Protein AF-A0A3A8MTJ1-F1 (afdb_monomer_lite)

Sequence (358 aa):
MVAWATLSPAWGSNVIATWKDAPFTWVCLALLLLLLRAERQRGLRGVDAAWLGVCLTCITLLRHNGPMVSAPLLLLCLWRYRDPRARGTLVCVLVLLTVLVRGPGYAIAGVSPAPAVLKQVLTVHRLGAAAKDPELPPEDARVLSELMPLEQWRSRYNCLSVGPLVFGSPLKRPKLEGRGLELAGMLWRFAKRHPDALLEQQVCVTRYIWSPESELYIGPFNGGGNTVDPNTAGVRPRTWFAPAQPFFEHAVFDSYAKHGLLRTLVWQPAASLYLFVAGLLVVLWRQRSLGPLLVVLSAILNMLSWLALSPNPDLRFLFPTVVMAPLLLAWALAPRLRRGGVSTAPVTPPALREVAWH

Structure (mmCIF, N/CA/C/O backbone):
data_AF-A0A3A8MTJ1-F1
#
_entry.id   AF-A0A3A8MTJ1-F1
#
loop_
_atom_site.group_PDB
_atom_site.id
_atom_site.type_symbol
_atom_site.label_atom_id
_atom_site.label_alt_id
_atom_site.label_comp_id
_atom_site.label_asym_id
_atom_site.label_entity_id
_atom_site.label_seq_id
_atom_site.pdbx_PDB_ins_code
_atom_site.Cartn_x
_atom_site.Cartn_y
_atom_site.Cartn_z
_atom_site.occupancy
_atom_site.B_iso_or_equiv
_atom_site.auth_seq_id
_atom_site.auth_comp_id
_atom_site.auth_asym_id
_atom_site.auth_atom_id
_atom_site.pdbx_PDB_model_num
ATOM 1 N N . MET A 1 1 ? 1.957 9.669 21.525 1.00 72.00 1 MET A N 1
ATOM 2 C CA . MET A 1 1 ? 1.458 9.768 20.134 1.00 72.00 1 MET A CA 1
ATOM 3 C C . MET A 1 1 ? 1.722 11.145 19.546 1.00 72.00 1 MET A C 1
ATOM 5 O O . MET A 1 1 ? 2.448 11.191 18.569 1.00 72.00 1 MET A O 1
ATOM 9 N N . VAL A 1 2 ? 1.205 12.231 20.144 1.00 79.81 2 VAL A N 1
ATOM 10 C CA . VAL A 1 2 ? 1.429 13.610 19.656 1.00 79.81 2 VAL A CA 1
ATOM 11 C C . VAL A 1 2 ? 2.915 13.880 19.430 1.00 79.81 2 VAL A C 1
ATOM 13 O O . VAL A 1 2 ? 3.286 14.165 18.305 1.00 79.81 2 VAL A O 1
ATOM 16 N N . ALA A 1 3 ? 3.762 13.620 20.434 1.00 82.12 3 ALA A N 1
ATOM 17 C CA . ALA A 1 3 ? 5.213 13.784 20.314 1.00 82.12 3 ALA A CA 1
ATOM 18 C C . ALA A 1 3 ? 5.838 13.007 19.137 1.00 82.12 3 ALA A C 1
ATOM 20 O O . ALA A 1 3 ? 6.690 13.537 18.436 1.00 82.12 3 ALA A O 1
ATOM 21 N N . TRP A 1 4 ? 5.402 11.767 18.880 1.00 85.12 4 TRP A N 1
ATOM 22 C CA . TRP A 1 4 ? 5.908 10.992 17.740 1.00 85.12 4 TRP A CA 1
ATOM 23 C C . TRP A 1 4 ? 5.434 11.586 16.410 1.00 85.12 4 TRP A C 1
ATOM 25 O O . TRP A 1 4 ? 6.243 11.767 15.513 1.00 85.12 4 TRP A O 1
ATOM 35 N N . ALA A 1 5 ? 4.153 11.941 16.290 1.00 82.19 5 ALA A N 1
ATOM 36 C CA . ALA A 1 5 ? 3.618 12.535 15.065 1.00 82.19 5 ALA A CA 1
ATOM 37 C C . ALA A 1 5 ? 4.244 13.910 14.768 1.00 82.19 5 ALA A C 1
ATOM 39 O O . ALA A 1 5 ? 4.494 14.231 13.614 1.00 82.19 5 ALA A O 1
ATOM 40 N N . THR A 1 6 ? 4.540 14.710 15.796 1.00 81.19 6 THR A N 1
ATOM 41 C CA . THR A 1 6 ? 5.167 16.029 15.629 1.00 81.19 6 THR A CA 1
ATOM 42 C C . THR A 1 6 ? 6.657 15.949 15.315 1.00 81.19 6 THR A C 1
ATOM 44 O O . THR A 1 6 ? 7.167 16.824 14.626 1.00 81.19 6 THR A O 1
ATOM 47 N N . LEU A 1 7 ? 7.363 14.933 15.824 1.00 83.69 7 LEU A N 1
ATOM 48 C CA . LEU A 1 7 ? 8.824 14.829 15.708 1.00 83.69 7 LEU A CA 1
ATOM 49 C C . LEU A 1 7 ? 9.292 13.815 14.657 1.00 83.69 7 LEU A C 1
ATOM 51 O O . LEU A 1 7 ? 10.479 13.766 14.357 1.00 83.69 7 LEU A O 1
ATOM 55 N N . SER A 1 8 ? 8.398 12.992 14.102 1.00 86.88 8 SER A N 1
ATOM 56 C CA . SER A 1 8 ? 8.753 11.988 13.097 1.00 86.88 8 SER A CA 1
ATOM 57 C C . SER A 1 8 ? 8.864 12.626 11.706 1.00 86.88 8 SER A C 1
ATOM 59 O O . SER A 1 8 ? 7.841 13.005 11.125 1.00 86.88 8 SER A O 1
ATOM 61 N N . PRO A 1 9 ? 10.065 12.707 11.102 1.00 85.50 9 PRO A N 1
ATOM 62 C CA . PRO A 1 9 ? 10.201 13.219 9.741 1.00 85.50 9 PRO A CA 1
ATOM 63 C C . PRO A 1 9 ? 9.576 12.268 8.707 1.00 85.50 9 PRO A C 1
ATOM 65 O O . PRO A 1 9 ? 9.099 12.726 7.669 1.00 85.50 9 PRO A O 1
ATOM 68 N N . ALA A 1 10 ? 9.471 10.966 9.004 1.00 86.31 10 ALA A N 1
ATOM 69 C CA . ALA A 1 10 ? 8.729 10.011 8.180 1.00 86.31 10 ALA A CA 1
ATOM 70 C C . ALA A 1 10 ? 7.229 10.329 8.136 1.00 86.31 10 ALA A C 1
ATOM 72 O O . ALA A 1 10 ? 6.603 10.227 7.081 1.00 86.31 10 ALA A O 1
ATOM 73 N N . TRP A 1 11 ? 6.655 10.769 9.258 1.00 88.81 11 TRP A N 1
ATOM 74 C CA . TRP A 1 11 ? 5.288 11.280 9.287 1.00 88.81 11 TRP A CA 1
ATOM 75 C C . TRP A 1 11 ? 5.168 12.589 8.504 1.00 88.81 11 TRP A C 1
ATOM 77 O O . TRP A 1 11 ? 4.345 12.680 7.595 1.00 88.81 11 TRP A O 1
ATOM 87 N N . GLY A 1 12 ? 6.015 13.575 8.817 1.00 85.94 12 GLY A N 1
ATOM 88 C CA . GLY A 1 12 ? 5.976 14.895 8.185 1.00 85.94 12 GLY A CA 1
ATOM 89 C C . GLY A 1 12 ? 6.069 14.823 6.660 1.00 85.94 12 GLY A C 1
ATOM 90 O O . GLY A 1 12 ? 5.204 15.357 5.973 1.00 85.94 12 GLY A O 1
ATOM 91 N N . SER A 1 13 ? 7.055 14.091 6.134 1.00 82.44 13 SER A N 1
ATOM 92 C CA . SER A 1 13 ? 7.271 13.906 4.689 1.00 82.44 13 SER A CA 1
ATOM 93 C C . SER A 1 13 ? 6.089 13.249 3.971 1.00 82.44 13 SER A C 1
ATOM 95 O O . SER A 1 13 ? 5.697 13.701 2.897 1.00 82.44 13 SER A O 1
ATOM 97 N N . ASN A 1 14 ? 5.480 12.216 4.561 1.00 85.88 14 ASN A N 1
ATOM 98 C CA . ASN A 1 14 ? 4.361 11.511 3.932 1.00 85.88 14 ASN A CA 1
ATOM 99 C C . ASN A 1 14 ? 3.044 12.292 4.019 1.00 85.88 14 ASN A C 1
ATOM 101 O O . ASN A 1 14 ? 2.218 12.166 3.121 1.00 85.88 14 ASN A O 1
ATOM 105 N N . VAL A 1 15 ? 2.832 13.096 5.067 1.00 85.44 15 VAL A N 1
ATOM 106 C CA . VAL A 1 15 ? 1.603 13.895 5.215 1.00 85.44 15 VAL A CA 1
ATOM 107 C C . VAL A 1 15 ? 1.584 15.097 4.270 1.00 85.44 15 VAL A C 1
ATOM 109 O O . VAL A 1 15 ? 0.515 15.450 3.778 1.00 85.44 15 VAL A O 1
ATOM 112 N N . ILE A 1 16 ? 2.741 15.707 3.991 1.00 80.06 16 ILE A N 1
ATOM 113 C CA . ILE A 1 16 ? 2.833 16.822 3.033 1.00 80.06 16 ILE A CA 1
ATOM 114 C C . ILE A 1 16 ? 2.873 16.355 1.575 1.00 80.06 16 ILE A C 1
ATOM 116 O O . ILE A 1 16 ? 2.625 17.150 0.670 1.00 80.06 16 ILE A O 1
ATOM 120 N N . ALA A 1 17 ? 3.197 15.083 1.328 1.00 80.25 17 ALA A N 1
ATOM 121 C CA . ALA A 1 17 ? 3.205 14.539 -0.018 1.00 80.25 17 ALA A CA 1
ATOM 122 C C . ALA A 1 17 ? 1.776 14.514 -0.580 1.00 80.25 17 ALA A C 1
ATOM 124 O O . ALA A 1 17 ? 0.863 13.942 0.015 1.00 80.25 17 ALA A O 1
ATOM 125 N N . THR A 1 18 ? 1.584 15.051 -1.786 1.00 77.38 18 THR A N 1
ATOM 126 C CA . THR A 1 18 ? 0.308 15.018 -2.533 1.00 77.38 18 THR A CA 1
ATOM 127 C C . THR A 1 18 ? -0.002 13.633 -3.112 1.00 77.38 18 THR A C 1
ATOM 129 O O . THR A 1 18 ? -0.665 13.473 -4.137 1.00 77.38 18 THR A O 1
ATOM 132 N N . TRP A 1 19 ? 0.497 12.588 -2.463 1.00 85.81 19 TRP A N 1
ATOM 133 C CA . TRP A 1 19 ? 0.293 11.215 -2.867 1.00 85.81 19 TRP A CA 1
ATOM 134 C C . TRP A 1 19 ? -1.022 10.691 -2.310 1.00 85.81 19 TRP A C 1
ATOM 136 O O . TRP A 1 19 ? -1.363 10.920 -1.155 1.00 85.81 19 TRP A O 1
ATOM 146 N N . LYS A 1 20 ? -1.711 9.863 -3.101 1.00 90.50 20 LYS A N 1
ATOM 147 C CA . LYS A 1 20 ? -2.920 9.112 -2.701 1.00 90.50 20 LYS A CA 1
ATOM 148 C C . LYS A 1 20 ? -2.729 8.194 -1.481 1.00 90.50 20 LYS A C 1
ATOM 150 O O . LYS A 1 20 ? -3.688 7.669 -0.925 1.00 90.50 20 LYS A O 1
ATOM 155 N N . ASP A 1 21 ? -1.486 8.014 -1.062 1.00 92.50 21 ASP A N 1
ATOM 156 C CA . ASP A 1 21 ? -1.033 7.177 0.042 1.00 92.50 21 ASP A CA 1
ATOM 157 C C . ASP A 1 21 ? -1.349 7.789 1.419 1.00 92.50 21 ASP A C 1
ATOM 159 O O . ASP A 1 21 ? -1.739 7.072 2.348 1.00 92.50 21 ASP A O 1
ATOM 163 N N . ALA A 1 22 ? -1.271 9.119 1.527 1.00 92.56 22 ALA A N 1
ATOM 164 C CA . ALA A 1 22 ? -1.680 9.863 2.713 1.00 92.56 22 ALA A CA 1
ATOM 165 C C . ALA A 1 22 ? -3.198 9.769 2.973 1.00 92.56 22 ALA A C 1
ATOM 167 O O . ALA A 1 22 ? -3.570 9.273 4.040 1.00 92.56 22 ALA A O 1
ATOM 168 N N . PRO A 1 23 ? -4.105 10.134 2.034 1.00 95.31 23 PRO A N 1
ATOM 169 C CA . PRO A 1 23 ? -5.544 9.982 2.248 1.00 95.31 23 PRO A CA 1
ATOM 170 C C . PRO A 1 23 ? -5.941 8.519 2.462 1.00 95.31 23 PRO A C 1
ATOM 172 O O . PRO A 1 23 ? -6.804 8.252 3.293 1.00 95.31 23 PRO A O 1
ATOM 175 N N . PHE A 1 24 ? -5.278 7.557 1.808 1.00 96.75 24 PHE A N 1
ATOM 176 C CA . PHE A 1 24 ? -5.500 6.136 2.088 1.00 96.75 24 PHE A CA 1
ATOM 177 C C . PHE A 1 24 ? -5.225 5.799 3.562 1.00 96.75 24 PHE A C 1
ATOM 179 O O . PHE A 1 24 ? -6.051 5.173 4.225 1.00 96.75 24 PHE A O 1
ATOM 186 N N . THR A 1 25 ? -4.101 6.271 4.105 1.00 95.81 25 THR A N 1
ATOM 187 C CA . THR A 1 25 ? -3.728 6.057 5.511 1.00 95.81 25 THR A CA 1
ATOM 188 C C . THR A 1 25 ? -4.704 6.723 6.479 1.00 95.81 25 THR A C 1
ATOM 190 O O . THR A 1 25 ? -5.103 6.106 7.469 1.00 95.81 25 THR A O 1
ATOM 193 N N . TRP A 1 26 ? -5.161 7.939 6.173 1.00 95.75 26 TRP A N 1
ATOM 194 C CA . TRP A 1 26 ? -6.183 8.628 6.966 1.00 95.75 26 TRP A CA 1
ATOM 195 C C . TRP A 1 26 ? -7.502 7.861 7.014 1.00 95.75 26 TRP A C 1
ATOM 197 O O . TRP A 1 26 ? -8.096 7.713 8.083 1.00 95.75 26 TRP A O 1
ATOM 207 N N . VAL A 1 27 ? -7.930 7.301 5.884 1.00 98.00 27 VAL A N 1
ATOM 208 C CA . VAL A 1 27 ? -9.121 6.448 5.827 1.00 98.00 27 VAL A CA 1
ATOM 209 C C . VAL A 1 27 ? -8.915 5.161 6.630 1.00 98.00 27 VAL A C 1
ATOM 211 O O . VAL A 1 27 ? -9.821 4.748 7.352 1.00 98.00 27 VAL A O 1
ATOM 214 N N . CYS A 1 28 ? -7.729 4.544 6.586 1.00 97.94 28 CYS A N 1
ATOM 215 C CA . CYS A 1 28 ? -7.420 3.389 7.434 1.00 97.94 28 CYS A CA 1
ATOM 216 C C . CYS A 1 28 ? -7.498 3.727 8.934 1.00 97.94 28 CYS A C 1
ATOM 218 O O . CYS A 1 28 ? -7.965 2.896 9.714 1.00 97.94 28 CYS A O 1
ATOM 220 N N . LEU A 1 29 ? -7.085 4.931 9.343 1.00 96.75 29 LEU A N 1
ATOM 221 C CA . LEU A 1 29 ? -7.225 5.405 10.723 1.00 96.75 29 LEU A CA 1
ATOM 222 C C . LEU A 1 29 ? -8.684 5.668 11.108 1.00 96.75 29 LEU A C 1
ATOM 224 O O . LEU A 1 29 ? -9.109 5.258 12.187 1.00 96.75 29 LEU A O 1
ATOM 228 N N . ALA A 1 30 ? -9.470 6.296 10.231 1.00 98.06 30 ALA A N 1
ATOM 229 C CA . ALA A 1 30 ? -10.903 6.476 10.455 1.00 98.06 30 ALA A CA 1
ATOM 230 C C . ALA A 1 30 ? -11.610 5.120 10.621 1.00 98.06 30 ALA A C 1
ATOM 232 O O . ALA A 1 30 ? -12.382 4.932 11.563 1.00 98.06 30 ALA A O 1
ATOM 233 N N . LEU A 1 31 ? -11.270 4.143 9.773 1.00 98.25 31 LEU A N 1
ATOM 234 C CA . LEU A 1 31 ? -11.758 2.769 9.869 1.00 98.25 31 LEU A CA 1
ATOM 235 C C . LEU A 1 31 ? -11.388 2.123 11.216 1.00 98.25 31 LEU A C 1
ATOM 237 O O . LEU A 1 31 ? -12.251 1.525 11.856 1.00 98.25 31 LEU A O 1
ATOM 241 N N . LEU A 1 32 ? -10.142 2.282 11.677 1.00 97.62 32 LEU A N 1
ATOM 242 C CA . LEU A 1 32 ? -9.691 1.794 12.986 1.00 97.62 32 LEU A CA 1
ATOM 243 C C . LEU A 1 32 ? -10.564 2.355 14.115 1.00 97.62 32 LEU A C 1
ATOM 245 O O . LEU A 1 32 ? -11.014 1.603 14.980 1.00 97.62 32 LEU A O 1
ATOM 249 N N . LEU A 1 33 ? -10.845 3.662 14.107 1.00 97.31 33 LEU A N 1
ATOM 250 C CA . LEU A 1 33 ? -11.671 4.309 15.132 1.00 97.31 33 LEU A CA 1
ATOM 251 C C . LEU A 1 33 ? -13.127 3.819 15.104 1.00 97.31 33 LEU A C 1
ATOM 253 O O . LEU A 1 33 ? -13.714 3.585 16.165 1.00 97.31 33 LEU A O 1
ATOM 257 N N . LEU A 1 34 ? -13.698 3.630 13.911 1.00 98.06 34 LEU A N 1
ATOM 258 C CA . LEU A 1 34 ? -15.046 3.085 13.729 1.00 98.06 34 LEU A CA 1
ATOM 259 C C . LEU A 1 34 ? -15.147 1.640 14.230 1.00 98.06 34 LEU A C 1
ATOM 261 O O . LEU A 1 34 ? -16.067 1.314 14.979 1.00 98.06 34 LEU A O 1
ATOM 265 N N . LEU A 1 35 ? -14.178 0.787 13.890 1.00 97.62 35 LEU A N 1
ATOM 266 C CA . LEU A 1 35 ? -14.139 -0.601 14.357 1.00 97.62 35 LEU A CA 1
ATOM 267 C C . LEU A 1 35 ? -13.887 -0.687 15.863 1.00 97.62 35 LEU A C 1
ATOM 269 O O . LEU A 1 35 ? -14.508 -1.497 16.547 1.00 97.62 35 LEU A O 1
ATOM 273 N N . LEU A 1 36 ? -13.041 0.186 16.419 1.00 95.94 36 LEU A N 1
ATOM 274 C CA . LEU A 1 36 ? -12.828 0.261 17.864 1.00 95.94 36 LEU A CA 1
ATOM 275 C C . LEU A 1 36 ? -14.122 0.644 18.593 1.00 95.94 36 LEU A C 1
ATOM 277 O O . LEU A 1 36 ? -14.440 0.075 19.640 1.00 95.94 36 LEU A O 1
ATOM 281 N N . ARG A 1 37 ? -14.885 1.593 18.040 1.00 96.19 37 ARG A N 1
ATOM 282 C CA . ARG A 1 37 ? -16.205 1.968 18.555 1.00 96.19 37 ARG A CA 1
ATOM 283 C C . ARG A 1 37 ? -17.188 0.800 18.463 1.00 96.19 37 ARG A C 1
ATOM 285 O O . ARG A 1 37 ? -17.840 0.508 19.465 1.00 96.19 37 ARG A O 1
ATOM 292 N N . ALA A 1 38 ? -17.256 0.118 17.322 1.00 96.38 38 ALA A N 1
ATOM 293 C CA . ALA A 1 38 ? -18.139 -1.028 17.119 1.00 96.38 38 ALA A CA 1
ATOM 294 C C . ALA A 1 38 ? -17.815 -2.188 18.081 1.00 96.38 38 ALA A C 1
ATOM 296 O O . ALA A 1 38 ? -18.713 -2.746 18.713 1.00 96.38 38 ALA A O 1
ATOM 297 N N . GLU A 1 39 ? -16.531 -2.499 18.293 1.00 95.06 39 GLU A N 1
ATOM 298 C CA . GLU A 1 39 ? -16.108 -3.518 19.263 1.00 95.06 39 GLU A CA 1
ATOM 299 C C . GLU A 1 39 ? -16.440 -3.122 20.709 1.00 95.06 39 GLU A C 1
ATOM 301 O O . GLU A 1 39 ? -16.864 -3.970 21.497 1.00 95.06 39 GLU A O 1
ATOM 306 N N . ARG A 1 40 ? -16.321 -1.835 21.071 1.00 93.25 40 ARG A N 1
ATOM 307 C CA . ARG A 1 40 ? -16.740 -1.343 22.398 1.00 93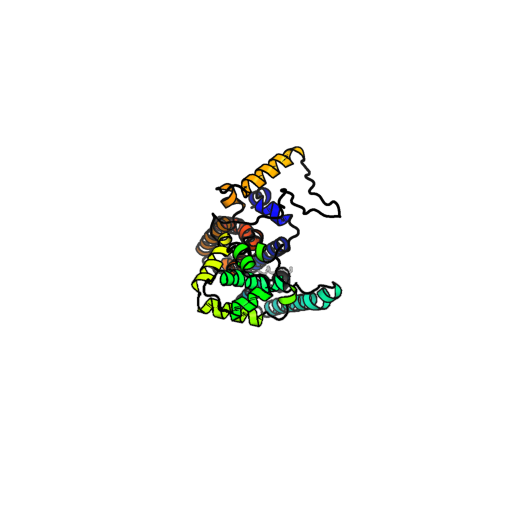.25 40 ARG A CA 1
ATOM 308 C C . ARG A 1 40 ? -18.249 -1.449 22.607 1.00 93.25 40 ARG A C 1
ATOM 310 O O . ARG A 1 40 ? -18.682 -1.804 23.699 1.00 93.25 40 ARG A O 1
ATOM 317 N N . GLN A 1 41 ? -19.034 -1.161 21.573 1.00 93.69 41 GLN A N 1
ATOM 318 C CA . GLN A 1 41 ? -20.496 -1.228 21.611 1.00 93.69 41 GLN A CA 1
ATOM 319 C C . GLN A 1 41 ? -21.044 -2.647 21.390 1.00 93.69 41 GLN A C 1
ATOM 321 O O . GLN A 1 41 ? -22.246 -2.856 21.529 1.00 93.69 41 GLN A O 1
ATOM 326 N N . ARG A 1 42 ? -20.177 -3.622 21.072 1.00 92.25 42 ARG A N 1
ATOM 327 C CA . ARG A 1 42 ? -20.532 -5.008 20.712 1.00 92.25 42 ARG A CA 1
ATOM 328 C C . ARG A 1 42 ? -21.524 -5.101 19.548 1.00 92.25 42 ARG A C 1
ATOM 330 O O . ARG A 1 42 ? -22.327 -6.028 19.482 1.00 92.25 42 ARG A O 1
ATOM 337 N N . GLY A 1 43 ? -21.456 -4.155 18.623 1.00 95.19 43 GLY A N 1
ATOM 338 C CA . GLY A 1 43 ? -22.389 -4.059 17.513 1.00 95.19 43 GLY A CA 1
ATOM 339 C C . GLY A 1 43 ? -22.032 -2.914 16.583 1.00 95.19 43 GLY A C 1
ATOM 340 O O . GLY A 1 43 ? -21.262 -2.024 16.938 1.00 95.19 43 GLY A O 1
ATOM 341 N N . LEU A 1 44 ? -22.607 -2.950 15.387 1.00 96.81 44 LEU A N 1
ATOM 342 C CA . LEU A 1 44 ? -22.427 -1.921 14.378 1.00 96.81 44 LEU A CA 1
ATOM 343 C C . LEU A 1 44 ? -23.744 -1.164 14.213 1.00 96.81 44 LEU A C 1
ATOM 345 O O . LEU A 1 44 ? -24.750 -1.769 13.860 1.00 96.81 44 LEU A O 1
ATOM 349 N N . ARG A 1 45 ? -23.753 0.143 14.488 1.00 96.56 45 ARG A N 1
ATOM 350 C CA . ARG A 1 45 ? -24.934 0.996 14.272 1.00 96.56 45 ARG A CA 1
ATOM 351 C C . ARG A 1 45 ? -25.059 1.345 12.793 1.00 96.56 45 ARG A C 1
ATOM 353 O O . ARG A 1 45 ? -24.047 1.425 12.107 1.00 96.56 45 ARG A O 1
ATOM 360 N N . GLY A 1 46 ? -26.264 1.660 12.317 1.00 97.31 46 GLY A N 1
ATOM 361 C CA . GLY A 1 46 ? -26.482 2.054 10.915 1.00 97.31 46 GLY A CA 1
ATOM 362 C C . GLY A 1 46 ? -25.605 3.229 10.453 1.00 97.31 46 GLY A C 1
ATOM 363 O O . GLY A 1 46 ? -25.035 3.180 9.369 1.00 97.31 46 GLY A O 1
ATOM 364 N N . VAL A 1 47 ? -25.415 4.250 11.300 1.00 97.69 47 VAL A N 1
ATOM 365 C CA . VAL A 1 47 ? -24.539 5.398 10.987 1.00 97.69 47 VAL A CA 1
ATOM 366 C C . VAL A 1 47 ? -23.066 4.983 10.909 1.00 97.69 47 VAL A C 1
ATOM 368 O O . VAL A 1 47 ? -22.372 5.363 9.970 1.00 97.69 47 VAL A O 1
ATOM 371 N N . ASP A 1 48 ? -22.588 4.172 11.859 1.00 97.94 48 ASP A N 1
ATOM 372 C CA . ASP A 1 48 ? -21.213 3.658 11.827 1.00 97.94 48 ASP A CA 1
ATOM 373 C C . ASP A 1 48 ? -21.013 2.719 10.619 1.00 97.94 48 ASP A C 1
ATOM 375 O O . ASP A 1 48 ? -19.967 2.759 9.979 1.00 97.94 48 ASP A O 1
ATOM 379 N N . ALA A 1 49 ? -22.028 1.929 10.246 1.00 98.50 49 ALA A N 1
ATOM 380 C CA . ALA A 1 49 ? -22.023 1.081 9.056 1.00 98.50 49 ALA A CA 1
ATOM 381 C C . ALA A 1 49 ? -21.925 1.888 7.757 1.00 98.50 49 ALA A C 1
ATOM 383 O O . ALA A 1 49 ? -21.152 1.523 6.872 1.00 98.50 49 ALA A O 1
ATOM 384 N N . ALA A 1 50 ? -22.665 2.995 7.650 1.00 98.69 50 ALA A N 1
ATOM 385 C CA . ALA A 1 50 ? -22.573 3.897 6.507 1.00 98.69 50 ALA A CA 1
ATOM 386 C C . ALA A 1 50 ? -21.158 4.480 6.385 1.00 98.69 50 ALA A C 1
ATOM 388 O O . ALA A 1 50 ? -20.549 4.403 5.320 1.00 98.69 50 ALA A O 1
ATOM 389 N N . TRP A 1 51 ? -20.588 4.977 7.487 1.00 98.69 51 TRP A N 1
ATOM 390 C CA . TRP A 1 51 ? -19.218 5.498 7.495 1.00 98.69 51 TRP A CA 1
ATOM 391 C C . TRP A 1 51 ? -18.158 4.427 7.217 1.00 98.69 51 TRP A C 1
ATOM 393 O O . TRP A 1 51 ? -17.184 4.710 6.518 1.00 98.69 51 TRP A O 1
ATOM 403 N N . LEU A 1 52 ? -18.346 3.191 7.692 1.00 98.56 52 LEU A N 1
ATOM 404 C CA . LEU A 1 52 ? -17.502 2.063 7.293 1.00 98.56 52 LEU A CA 1
ATOM 405 C C . LEU A 1 52 ? -17.604 1.815 5.780 1.00 98.56 52 LEU A C 1
ATOM 407 O O . LEU A 1 52 ? -16.574 1.638 5.136 1.00 98.56 52 LEU A O 1
ATOM 411 N N . GLY A 1 53 ? -18.805 1.870 5.194 1.00 98.75 53 GLY A N 1
ATOM 412 C CA . GLY A 1 53 ? -19.015 1.742 3.747 1.00 98.75 53 GLY A CA 1
ATOM 413 C C . GLY A 1 53 ? -18.298 2.828 2.942 1.00 98.75 53 GLY A C 1
ATOM 414 O O . GLY A 1 53 ? -17.635 2.523 1.948 1.00 98.75 53 GLY A O 1
ATOM 415 N N . VAL A 1 54 ? -18.337 4.078 3.416 1.00 98.81 54 VAL A N 1
ATOM 416 C CA . VAL A 1 54 ? -17.549 5.190 2.854 1.00 98.81 54 VAL A CA 1
ATOM 417 C C . VAL A 1 54 ? -16.052 4.878 2.934 1.00 98.81 54 VAL A C 1
ATOM 419 O O . VAL A 1 54 ? -15.355 4.962 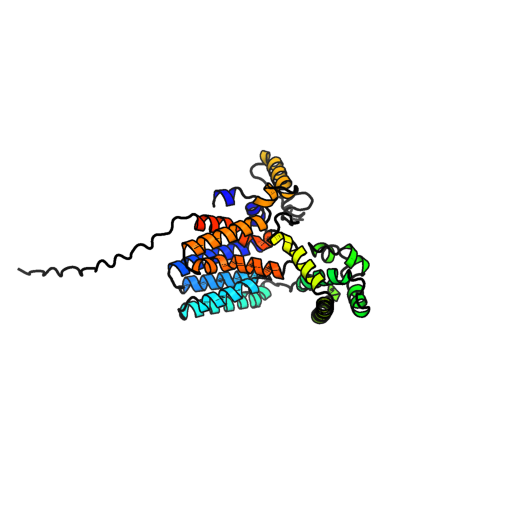1.925 1.00 98.81 54 VAL A O 1
ATOM 422 N N . CYS A 1 55 ? -15.549 4.451 4.097 1.00 98.75 55 CYS A N 1
ATOM 423 C CA . CYS A 1 55 ? -14.130 4.132 4.271 1.00 98.75 55 CYS A CA 1
ATOM 424 C C . CYS A 1 55 ? -13.672 2.991 3.349 1.00 98.75 55 CYS A C 1
ATOM 426 O O . CYS A 1 55 ? -12.634 3.103 2.699 1.00 98.75 55 CYS A O 1
ATOM 428 N N . LEU A 1 56 ? -14.447 1.907 3.251 1.00 98.75 56 LEU A N 1
ATOM 429 C CA . LEU A 1 56 ? -14.141 0.784 2.362 1.00 98.75 56 LEU A CA 1
ATOM 430 C C . LEU A 1 56 ? -14.190 1.195 0.884 1.00 98.75 56 LEU A C 1
ATOM 432 O O . LEU A 1 56 ? -13.358 0.728 0.102 1.00 98.75 56 LEU A O 1
ATOM 436 N N . THR A 1 57 ? -15.096 2.102 0.507 1.00 98.69 57 THR A N 1
ATOM 437 C CA . THR A 1 57 ? -15.128 2.689 -0.842 1.00 98.69 57 THR A CA 1
ATOM 438 C C . THR A 1 57 ? -13.845 3.463 -1.112 1.00 98.69 57 THR A C 1
ATOM 440 O O . THR A 1 57 ? -13.150 3.189 -2.088 1.00 98.69 57 THR A O 1
ATOM 443 N N . CYS A 1 58 ? -13.471 4.378 -0.217 1.00 98.44 58 CYS A N 1
ATOM 444 C CA . CYS A 1 58 ? -12.251 5.164 -0.353 1.00 98.44 58 CYS A CA 1
ATOM 445 C C . CYS A 1 58 ? -11.004 4.272 -0.443 1.00 98.44 58 CYS A C 1
ATOM 447 O O . CYS A 1 58 ? -10.188 4.467 -1.338 1.00 98.44 58 CYS A O 1
ATOM 449 N N . ILE A 1 59 ? -10.879 3.244 0.406 1.00 98.44 59 ILE A N 1
ATOM 450 C CA . ILE A 1 59 ? -9.786 2.256 0.335 1.00 98.44 59 ILE A CA 1
ATOM 451 C C . ILE A 1 59 ? -9.743 1.592 -1.048 1.00 98.44 59 ILE A C 1
ATOM 453 O O . ILE A 1 59 ? -8.678 1.524 -1.658 1.00 98.44 59 ILE A O 1
ATOM 457 N N . THR A 1 60 ? -10.896 1.155 -1.564 1.00 98.19 60 THR A N 1
ATOM 458 C CA . THR A 1 60 ? -11.034 0.485 -2.872 1.00 98.19 60 THR A CA 1
ATOM 459 C C . THR A 1 60 ? -10.650 1.387 -4.050 1.00 98.19 60 THR A C 1
ATOM 461 O O . THR A 1 60 ? -10.130 0.900 -5.055 1.00 98.19 60 THR A O 1
ATOM 464 N N . LEU A 1 61 ? -10.925 2.690 -3.956 1.00 96.75 61 LEU A N 1
ATOM 465 C CA . LEU A 1 61 ? -10.741 3.641 -5.055 1.00 96.75 61 LEU A CA 1
ATOM 466 C C . LEU A 1 61 ? -9.386 4.357 -5.030 1.00 96.75 61 LEU A C 1
ATOM 468 O O . LEU A 1 61 ? -8.834 4.641 -6.090 1.00 96.75 61 LEU A O 1
ATOM 472 N N . LEU A 1 62 ? -8.829 4.635 -3.848 1.00 96.00 62 LEU A N 1
ATOM 473 C CA . LEU A 1 62 ? -7.573 5.381 -3.711 1.00 96.00 62 LEU A CA 1
ATOM 474 C C . LEU A 1 62 ? -6.350 4.570 -4.151 1.00 96.00 62 LEU A C 1
ATOM 476 O O . LEU A 1 62 ? -5.354 5.146 -4.595 1.00 96.00 62 LEU A O 1
ATOM 480 N N . ARG A 1 63 ? -6.393 3.235 -4.047 1.00 94.38 63 ARG A N 1
ATOM 481 C CA . ARG A 1 63 ? -5.268 2.370 -4.421 1.00 94.38 63 ARG A CA 1
ATOM 482 C C . ARG A 1 63 ? -5.692 1.121 -5.181 1.00 94.38 63 ARG A C 1
ATOM 484 O O . ARG A 1 63 ? -6.756 0.558 -4.957 1.00 94.38 63 ARG A O 1
ATOM 491 N N . HIS A 1 64 ? -4.784 0.633 -6.024 1.00 93.19 64 HIS A N 1
ATOM 492 C CA . HIS A 1 64 ? -4.984 -0.590 -6.803 1.00 93.19 64 HIS A CA 1
ATOM 493 C C . HIS A 1 64 ? -4.996 -1.860 -5.935 1.00 93.19 64 HIS A C 1
ATOM 495 O O . HIS A 1 64 ? -5.707 -2.801 -6.266 1.00 93.19 64 HIS A O 1
ATOM 501 N N . ASN A 1 65 ? -4.264 -1.881 -4.813 1.00 96.06 65 ASN A N 1
ATOM 502 C CA . ASN A 1 65 ? -4.322 -2.951 -3.810 1.00 96.06 65 ASN A CA 1
ATOM 503 C C . ASN A 1 65 ? -5.507 -2.783 -2.836 1.00 96.06 65 ASN A C 1
ATOM 505 O O . ASN A 1 65 ? -5.760 -3.657 -2.011 1.00 96.06 65 ASN A O 1
ATOM 509 N N . GLY A 1 66 ? -6.252 -1.676 -2.940 1.00 97.25 66 GLY A N 1
ATOM 510 C CA . GLY A 1 66 ? -7.418 -1.357 -2.121 1.00 97.25 66 GLY A CA 1
ATOM 511 C C . GLY A 1 66 ? -8.447 -2.486 -2.017 1.00 97.25 66 GLY A C 1
ATOM 512 O O . GLY A 1 66 ? -8.812 -2.831 -0.896 1.00 97.25 66 GLY A O 1
ATOM 513 N N . PRO A 1 67 ? -8.866 -3.125 -3.128 1.00 97.69 67 PRO A N 1
ATOM 514 C CA . PRO A 1 67 ? -9.768 -4.278 -3.094 1.00 97.69 67 PRO A CA 1
ATOM 515 C C . PRO A 1 67 ? -9.275 -5.453 -2.231 1.00 97.69 67 PRO A C 1
ATOM 517 O O . PRO A 1 67 ? -10.082 -6.089 -1.558 1.00 97.69 67 PRO A O 1
ATOM 520 N N . MET A 1 68 ? -7.962 -5.722 -2.194 1.00 97.75 68 MET A N 1
ATOM 521 C CA . MET A 1 68 ? -7.385 -6.781 -1.345 1.00 97.75 68 MET A CA 1
ATOM 522 C C . MET A 1 68 ? -7.452 -6.441 0.148 1.00 97.75 68 MET A C 1
ATOM 524 O O . MET A 1 68 ? -7.352 -7.329 0.989 1.00 97.75 68 MET A O 1
ATOM 528 N N . VAL A 1 69 ? -7.635 -5.163 0.482 1.00 98.38 69 VAL A N 1
ATOM 529 C CA . VAL A 1 69 ? -7.847 -4.690 1.850 1.00 98.38 69 VAL A CA 1
ATOM 530 C C . VAL A 1 69 ? -9.340 -4.642 2.166 1.00 98.38 69 VAL A C 1
ATOM 532 O O . VAL A 1 69 ? -9.777 -5.190 3.175 1.00 98.38 69 VAL A O 1
ATOM 535 N N . SER A 1 70 ? -10.142 -4.018 1.303 1.00 98.44 70 SER A N 1
ATOM 536 C CA . SER A 1 70 ? -11.553 -3.752 1.577 1.00 98.44 70 SER A CA 1
ATOM 537 C C . SER A 1 70 ? -12.434 -4.998 1.530 1.00 98.44 70 SER A C 1
ATOM 539 O O . SER A 1 70 ? -13.323 -5.118 2.371 1.00 98.44 70 SER A O 1
ATOM 541 N N . ALA A 1 71 ? -12.194 -5.942 0.613 1.00 98.44 71 ALA A N 1
ATOM 542 C CA . ALA A 1 71 ? -13.047 -7.123 0.479 1.00 98.44 71 ALA A CA 1
ATOM 543 C C . ALA A 1 71 ? -12.954 -8.071 1.693 1.00 98.44 71 ALA A C 1
ATOM 545 O O . ALA A 1 71 ? -14.004 -8.385 2.260 1.00 98.44 71 ALA A O 1
ATOM 546 N N . PRO A 1 72 ? -11.765 -8.475 2.191 1.00 98.44 72 PRO A N 1
ATOM 547 C CA . PRO A 1 72 ? -11.694 -9.302 3.398 1.00 98.44 72 PRO A CA 1
ATOM 548 C C . PRO A 1 72 ? -12.235 -8.580 4.640 1.00 98.44 72 PRO A C 1
ATOM 550 O O . PRO A 1 72 ? -12.908 -9.198 5.464 1.00 98.44 72 PRO A O 1
ATOM 553 N N . LEU A 1 73 ? -12.004 -7.265 4.759 1.00 98.31 73 LEU A N 1
ATOM 554 C CA . LEU A 1 73 ? -12.586 -6.443 5.827 1.00 98.31 73 LEU A CA 1
ATOM 555 C C . LEU A 1 73 ? -14.112 -6.428 5.784 1.00 98.31 73 LEU A C 1
ATOM 557 O O . LEU A 1 73 ? -14.744 -6.582 6.828 1.00 98.31 73 LEU A O 1
ATOM 561 N N . LEU A 1 74 ? -14.703 -6.257 4.597 1.00 98.56 74 LEU A N 1
ATOM 562 C CA . LEU A 1 74 ? -16.147 -6.311 4.403 1.00 98.56 74 LEU A CA 1
ATOM 563 C C . LEU A 1 74 ? -16.686 -7.661 4.867 1.00 98.56 74 LEU A C 1
ATOM 565 O O . LEU A 1 74 ? -17.574 -7.696 5.714 1.00 98.56 74 LEU A O 1
ATOM 569 N N . LEU A 1 75 ? -16.124 -8.761 4.359 1.00 98.44 75 LEU A N 1
ATOM 570 C CA . LEU A 1 75 ? -16.562 -10.116 4.698 1.00 98.44 75 LEU A CA 1
ATOM 571 C C . LEU A 1 75 ? -16.486 -10.373 6.206 1.00 98.44 75 LEU A C 1
ATOM 573 O O . LEU A 1 75 ? -17.433 -10.900 6.789 1.00 98.44 75 LEU A O 1
ATOM 577 N N . LEU A 1 76 ? -15.406 -9.941 6.860 1.00 97.81 76 LEU A N 1
ATOM 578 C CA . LEU A 1 76 ? -15.254 -10.081 8.306 1.00 97.81 76 LEU A CA 1
ATOM 579 C C . LEU A 1 76 ? -16.219 -9.194 9.092 1.00 97.81 76 LEU A C 1
ATOM 581 O O . LEU A 1 76 ? -16.772 -9.662 10.083 1.00 97.81 76 LEU A O 1
ATOM 585 N N . CYS A 1 77 ? -16.481 -7.958 8.658 1.00 97.56 77 CYS A N 1
ATOM 586 C CA . CYS A 1 77 ? -17.489 -7.100 9.287 1.00 97.56 77 CYS A CA 1
ATOM 587 C C . CYS A 1 77 ? -18.894 -7.698 9.149 1.00 97.56 77 CYS A C 1
ATOM 589 O O . CYS A 1 77 ? -19.641 -7.735 10.127 1.00 97.56 77 CYS A O 1
ATOM 591 N N . LEU A 1 78 ? -19.236 -8.208 7.961 1.00 97.56 78 LEU A N 1
ATOM 592 C CA . LEU A 1 78 ? -20.502 -8.890 7.716 1.00 97.56 78 LEU A CA 1
ATOM 593 C C . LEU A 1 78 ? -20.619 -10.140 8.583 1.00 97.56 78 LEU A C 1
ATOM 595 O O . LEU A 1 78 ? -21.652 -10.346 9.204 1.00 97.56 78 LEU A O 1
ATOM 599 N N . TRP A 1 79 ? -19.569 -10.947 8.701 1.00 97.44 79 TRP A N 1
ATOM 600 C CA . TRP A 1 79 ? -19.573 -12.123 9.568 1.00 97.44 79 TRP A CA 1
ATOM 601 C C . TRP A 1 79 ? -19.705 -11.755 11.058 1.00 97.44 79 TRP A C 1
ATOM 603 O O . TRP A 1 79 ? -20.550 -12.312 11.763 1.00 97.44 79 TRP A O 1
ATOM 613 N N . ARG A 1 80 ? -18.917 -10.777 11.524 1.00 96.44 80 ARG A N 1
ATOM 614 C CA . ARG A 1 80 ? -18.792 -10.368 12.931 1.00 96.44 80 ARG A CA 1
ATOM 615 C C . ARG A 1 80 ? -20.036 -9.669 13.475 1.00 96.44 80 ARG A C 1
ATOM 617 O O . ARG A 1 80 ? -20.465 -9.983 14.587 1.00 96.44 80 ARG A O 1
ATOM 624 N N . TYR A 1 81 ? -20.584 -8.705 12.739 1.00 96.31 81 TYR A N 1
ATOM 625 C CA . TYR A 1 81 ? -21.700 -7.872 13.192 1.00 96.31 81 TYR A CA 1
ATOM 626 C C . TYR A 1 81 ? -23.001 -8.402 12.612 1.00 96.31 81 TYR A C 1
ATOM 628 O O . TYR A 1 81 ? -23.120 -8.495 11.399 1.00 96.31 81 TYR A O 1
ATOM 636 N N . ARG A 1 82 ? -23.963 -8.775 13.466 1.00 96.06 82 ARG A N 1
ATOM 637 C CA . ARG A 1 82 ? -25.159 -9.539 13.063 1.00 96.06 82 ARG A CA 1
ATOM 638 C C . ARG A 1 82 ? -26.401 -8.721 12.718 1.00 96.06 82 ARG A C 1
ATOM 640 O O . ARG A 1 82 ? -27.332 -9.301 12.172 1.00 96.06 82 ARG A O 1
ATOM 647 N N . ASP A 1 83 ? -26.417 -7.418 12.992 1.00 97.44 83 ASP A N 1
ATOM 648 C CA . ASP A 1 83 ? -27.568 -6.567 12.672 1.00 97.44 83 ASP A CA 1
ATOM 649 C C . ASP A 1 83 ? -27.783 -6.490 11.144 1.00 97.44 83 ASP A C 1
ATOM 651 O O . ASP A 1 83 ? -26.923 -5.951 10.435 1.00 97.44 83 ASP A O 1
ATOM 655 N N . PRO A 1 84 ? -28.903 -7.017 10.610 1.00 97.44 84 PRO A N 1
ATOM 656 C CA . PRO A 1 84 ? -29.161 -7.027 9.175 1.00 97.44 84 PRO A CA 1
ATOM 657 C C . PRO A 1 84 ? -29.277 -5.617 8.589 1.00 97.44 84 PRO A C 1
ATOM 659 O O . PRO A 1 84 ? -28.860 -5.412 7.449 1.00 97.44 84 PRO A O 1
ATOM 662 N N . ARG A 1 85 ? -29.778 -4.635 9.355 1.00 97.94 85 ARG A N 1
ATOM 663 C CA . ARG A 1 85 ? -29.902 -3.250 8.876 1.00 97.94 85 ARG A CA 1
ATOM 664 C C . ARG A 1 85 ? -28.524 -2.638 8.671 1.00 97.94 85 ARG A C 1
ATOM 666 O O . ARG A 1 85 ? -28.234 -2.156 7.583 1.00 97.94 85 ARG A O 1
ATOM 673 N N . ALA A 1 86 ? -27.646 -2.742 9.668 1.00 98.12 86 ALA A N 1
ATOM 674 C CA . ALA A 1 86 ? -26.265 -2.280 9.557 1.00 98.12 86 ALA A CA 1
ATOM 675 C C . ALA A 1 86 ? -25.490 -2.983 8.427 1.00 98.12 86 ALA A C 1
ATOM 677 O O . ALA A 1 86 ? -24.790 -2.320 7.664 1.00 98.12 86 ALA A O 1
ATOM 678 N N . ARG A 1 87 ? -25.641 -4.307 8.269 1.00 98.31 87 ARG A N 1
ATOM 679 C CA . ARG A 1 87 ? -25.036 -5.060 7.151 1.00 98.31 87 ARG A CA 1
ATOM 680 C C . ARG A 1 87 ? -25.514 -4.547 5.795 1.00 98.31 87 ARG A C 1
ATOM 682 O O . ARG A 1 87 ? -24.689 -4.297 4.918 1.00 98.31 87 ARG A O 1
ATOM 689 N N . GLY A 1 88 ? -26.828 -4.374 5.645 1.00 98.44 88 GLY A N 1
ATOM 690 C CA . GLY A 1 88 ? -27.441 -3.826 4.439 1.00 98.44 88 GLY A CA 1
ATOM 6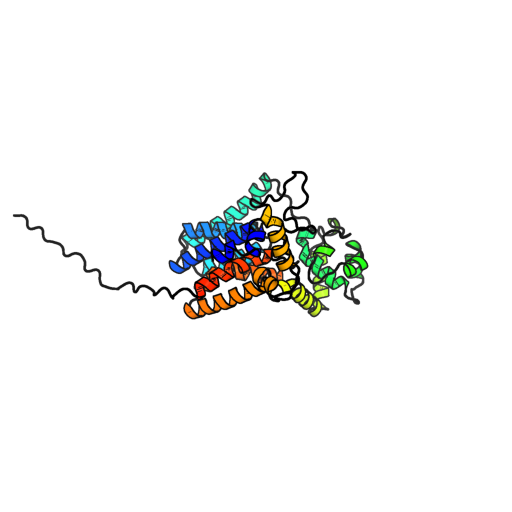91 C C . GLY A 1 88 ? -26.902 -2.433 4.127 1.00 98.44 88 GLY A C 1
ATOM 692 O O . GLY A 1 88 ? -26.398 -2.212 3.033 1.00 98.44 88 GLY A O 1
ATOM 693 N N . THR A 1 89 ? -26.901 -1.523 5.107 1.00 98.56 89 THR A N 1
ATOM 694 C CA . THR A 1 89 ? -26.343 -0.171 4.952 1.00 98.56 89 THR A CA 1
ATOM 695 C C . THR A 1 89 ? -24.876 -0.197 4.521 1.00 98.56 89 THR A C 1
ATOM 697 O O . THR A 1 89 ? -24.515 0.507 3.582 1.00 98.56 89 THR A O 1
ATOM 700 N N . LEU A 1 90 ? -24.036 -1.017 5.162 1.00 98.62 90 LEU A N 1
ATOM 701 C CA . LEU A 1 90 ? -22.614 -1.147 4.830 1.00 98.62 90 LEU A CA 1
ATOM 702 C C . LEU A 1 90 ? -22.404 -1.544 3.361 1.00 98.62 90 LEU A C 1
ATOM 704 O O . LEU A 1 90 ? -21.636 -0.893 2.650 1.00 98.62 90 LEU A O 1
ATOM 708 N N . VAL A 1 91 ? -23.093 -2.597 2.907 1.00 98.69 91 VAL A N 1
ATOM 709 C CA . VAL A 1 91 ? -22.982 -3.103 1.529 1.00 98.69 91 VAL A CA 1
ATOM 710 C C . VAL A 1 91 ? -23.548 -2.095 0.536 1.00 98.69 91 VAL A C 1
ATOM 712 O O . VAL A 1 91 ? -22.878 -1.774 -0.443 1.00 98.69 91 VAL A O 1
ATOM 715 N N . CYS A 1 92 ? -24.741 -1.558 0.801 1.00 98.69 92 CYS A N 1
ATOM 716 C CA . CYS A 1 92 ? -25.390 -0.591 -0.077 1.00 98.69 92 CYS A CA 1
ATOM 717 C C . CYS A 1 92 ? -24.526 0.653 -0.275 1.00 98.69 92 CYS A C 1
ATOM 719 O O . CYS A 1 92 ? -24.304 1.047 -1.413 1.00 98.69 92 CYS A O 1
ATOM 721 N N . VAL A 1 93 ? -23.992 1.244 0.801 1.00 98.81 93 VAL A N 1
ATOM 722 C CA . VAL A 1 93 ? -23.137 2.437 0.700 1.00 98.81 93 VAL A CA 1
ATOM 723 C C . VAL A 1 93 ? -21.852 2.128 -0.067 1.00 98.81 93 VAL A C 1
ATOM 725 O O . VAL A 1 93 ? -21.489 2.891 -0.959 1.00 98.81 93 VAL A O 1
ATOM 728 N N . LEU A 1 94 ? -21.192 1.000 0.225 1.00 98.69 94 LEU A N 1
ATOM 729 C CA . LEU A 1 94 ? -19.976 0.593 -0.483 1.00 98.69 94 LEU A CA 1
ATOM 730 C C . LEU A 1 94 ? -20.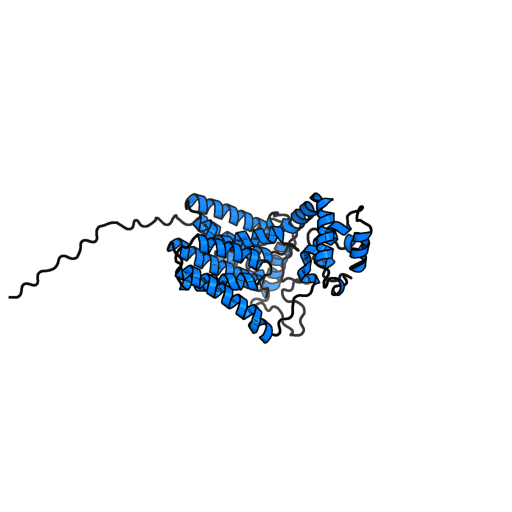209 0.433 -1.992 1.00 98.69 94 LEU A C 1
ATOM 732 O O . LEU A 1 94 ? -19.465 0.988 -2.803 1.00 98.69 94 LEU A O 1
ATOM 736 N N . VAL A 1 95 ? -21.230 -0.339 -2.371 1.00 98.62 95 VAL A N 1
ATOM 737 C CA . VAL A 1 95 ? -21.534 -0.630 -3.777 1.00 98.62 95 VAL A CA 1
ATOM 738 C C . VAL A 1 95 ? -21.990 0.637 -4.492 1.00 98.62 95 VAL A C 1
ATOM 740 O O . VAL A 1 95 ? -21.432 0.969 -5.536 1.00 98.62 95 VAL A O 1
ATOM 743 N N . LEU A 1 96 ? -22.942 1.375 -3.911 1.00 98.69 96 LEU A N 1
ATOM 744 C CA . LEU A 1 96 ? -23.491 2.592 -4.501 1.00 98.69 96 LEU A CA 1
ATOM 745 C C . LEU A 1 96 ? -22.392 3.620 -4.764 1.00 98.69 96 LEU A C 1
ATOM 747 O O . LEU A 1 96 ? -22.255 4.085 -5.891 1.00 98.69 96 LEU A O 1
ATOM 751 N N . LEU A 1 97 ? -21.565 3.943 -3.765 1.00 98.69 97 LEU A N 1
ATOM 752 C CA . LEU A 1 97 ? -20.504 4.933 -3.943 1.00 98.69 97 LEU A CA 1
ATOM 753 C C . LEU A 1 97 ? -19.423 4.449 -4.915 1.00 98.69 97 LEU A C 1
ATOM 755 O O . LEU A 1 97 ? -18.945 5.235 -5.728 1.00 98.69 97 LEU A O 1
ATOM 759 N N . THR A 1 98 ? -19.061 3.162 -4.893 1.00 98.38 98 THR A N 1
ATOM 760 C CA . THR A 1 98 ? -18.087 2.614 -5.852 1.00 98.38 98 THR A CA 1
ATOM 761 C C . THR A 1 98 ? -18.594 2.738 -7.292 1.00 98.38 98 THR A C 1
ATOM 763 O O . THR A 1 98 ? -17.837 3.168 -8.164 1.00 98.38 98 THR A O 1
ATOM 766 N N . VAL A 1 99 ? -19.865 2.399 -7.540 1.00 98.38 99 VAL A N 1
ATOM 767 C CA . VAL A 1 99 ? -20.501 2.494 -8.864 1.00 98.38 99 VAL A CA 1
ATOM 768 C C . VAL A 1 99 ? -20.653 3.951 -9.296 1.00 98.38 99 VAL A C 1
ATOM 770 O O . VAL A 1 99 ? -20.285 4.282 -10.419 1.00 98.38 99 VAL A O 1
ATOM 773 N N . LEU A 1 100 ? -21.122 4.836 -8.412 1.00 98.44 100 LEU A N 1
ATOM 774 C CA . LEU A 1 100 ? -21.282 6.259 -8.720 1.00 98.44 100 LEU A CA 1
ATOM 775 C C . LEU A 1 100 ? -19.942 6.937 -9.026 1.00 98.44 100 LEU A C 1
ATOM 777 O O . LEU A 1 100 ? -19.852 7.704 -9.980 1.00 98.44 100 LEU A O 1
ATOM 781 N N . VAL A 1 101 ? -18.884 6.644 -8.264 1.00 97.88 101 VAL A N 1
ATOM 782 C CA . VAL A 1 101 ? -17.573 7.256 -8.512 1.00 97.88 101 VAL A CA 1
ATOM 783 C C . VAL A 1 101 ? -16.936 6.695 -9.782 1.00 97.88 101 VAL A C 1
ATOM 785 O O . VAL A 1 101 ? -16.506 7.479 -10.622 1.00 97.88 101 VAL A O 1
ATOM 788 N N . ARG A 1 102 ? -16.890 5.366 -9.966 1.00 96.50 102 ARG A N 1
ATOM 789 C CA . ARG A 1 102 ? -16.253 4.761 -11.154 1.00 96.50 102 ARG A CA 1
ATOM 790 C C . ARG A 1 102 ? -17.053 4.928 -12.445 1.00 96.50 102 ARG A C 1
ATOM 792 O O . ARG A 1 102 ? -16.455 4.863 -13.512 1.00 96.50 102 ARG A O 1
ATOM 799 N N . GLY A 1 103 ? -18.372 5.077 -12.351 1.00 96.31 103 GLY A N 1
ATOM 800 C CA . GLY A 1 103 ? -19.260 5.291 -13.489 1.00 96.31 103 GLY A CA 1
ATOM 801 C C . GLY A 1 103 ? -19.381 6.780 -13.816 1.00 96.31 103 GLY A C 1
ATOM 802 O O . GLY A 1 103 ? -18.474 7.336 -14.438 1.00 96.31 103 GLY A O 1
ATOM 803 N N . PRO A 1 104 ? -20.474 7.449 -13.403 1.00 97.69 104 PRO A N 1
ATOM 804 C CA . PRO A 1 104 ? -20.715 8.842 -13.764 1.00 97.69 104 PRO A CA 1
ATOM 805 C C . PRO A 1 104 ? -19.627 9.787 -13.248 1.00 97.69 104 PRO A C 1
ATOM 807 O O . PRO A 1 104 ? -19.233 10.687 -13.978 1.00 97.69 104 PRO A O 1
ATOM 810 N N . GLY A 1 105 ? -19.088 9.576 -12.042 1.00 97.94 105 GLY A N 1
ATOM 811 C CA . GLY A 1 105 ? -18.043 10.438 -11.484 1.00 97.94 105 GLY A CA 1
ATOM 812 C C . GLY A 1 105 ? -16.794 10.506 -12.368 1.00 97.94 105 GLY A C 1
ATOM 813 O O . GLY A 1 105 ? -16.334 11.593 -12.711 1.00 97.94 105 GLY A O 1
ATOM 814 N N . TYR A 1 106 ? -16.269 9.354 -12.786 1.00 97.19 106 TYR A N 1
ATOM 815 C CA . TYR A 1 106 ? -15.114 9.278 -13.683 1.00 97.19 106 TYR A CA 1
ATOM 816 C C . TYR A 1 106 ? -15.435 9.761 -15.097 1.00 97.19 106 TYR A C 1
ATOM 818 O O . TYR A 1 106 ? -14.587 10.417 -15.699 1.00 97.19 106 TYR A O 1
ATOM 826 N N . ALA A 1 107 ? -16.641 9.491 -15.607 1.00 97.19 107 ALA A N 1
ATOM 827 C CA . ALA A 1 107 ? -17.075 9.986 -16.912 1.00 97.19 107 ALA A CA 1
ATOM 828 C C . ALA A 1 107 ? -17.145 11.523 -16.945 1.00 97.19 107 ALA A C 1
ATOM 830 O O . ALA A 1 107 ? -16.572 12.142 -17.837 1.00 97.19 107 ALA A O 1
ATOM 831 N N . ILE A 1 108 ? -17.772 12.140 -15.936 1.00 98.12 108 ILE A N 1
ATOM 832 C CA . ILE A 1 108 ? -17.883 13.601 -15.798 1.00 98.12 108 ILE A CA 1
ATOM 833 C C . ILE A 1 108 ? -16.498 14.239 -15.639 1.00 98.12 108 ILE A C 1
ATOM 835 O O . ILE A 1 108 ? -16.225 15.280 -16.227 1.00 98.12 108 ILE A O 1
ATOM 839 N N . ALA A 1 109 ? -15.607 13.608 -14.870 1.00 97.31 109 ALA A N 1
ATOM 840 C CA . ALA A 1 109 ? -14.250 14.103 -14.653 1.00 97.31 109 ALA A CA 1
ATOM 841 C C . ALA A 1 109 ? -13.271 13.787 -15.805 1.00 97.31 109 ALA A C 1
ATOM 843 O O . ALA A 1 109 ? -12.095 14.132 -15.703 1.00 97.31 109 ALA A O 1
ATOM 844 N N . GLY A 1 110 ? -13.713 13.113 -16.875 1.00 97.06 110 GLY A N 1
ATOM 845 C CA . GLY A 1 110 ? -12.857 12.756 -18.012 1.00 97.06 110 GLY A CA 1
ATOM 846 C C . GLY A 1 110 ? -11.684 11.839 -17.641 1.00 97.06 110 GLY A C 1
ATOM 847 O O . GLY A 1 110 ? -10.606 11.928 -18.233 1.00 97.06 110 GLY A O 1
ATOM 848 N N . VAL A 1 111 ? -11.852 10.976 -16.633 1.00 95.50 111 VAL A N 1
ATOM 849 C CA . VAL A 1 111 ? -10.769 10.119 -16.132 1.00 95.50 111 VAL A CA 1
ATOM 850 C C . VAL A 1 111 ? -10.396 9.080 -17.187 1.00 95.50 111 VAL A C 1
ATOM 852 O O . VAL A 1 111 ? -11.180 8.195 -17.526 1.00 95.50 111 VAL A O 1
ATOM 855 N N . SER A 1 112 ? -9.158 9.155 -17.672 1.00 93.38 112 SER A N 1
ATOM 856 C CA . SER A 1 112 ? -8.625 8.195 -18.638 1.00 93.38 112 SER A CA 1
ATOM 857 C C . SER A 1 112 ? -8.138 6.905 -17.961 1.00 93.38 112 SER A C 1
ATOM 859 O O . SER A 1 112 ? -7.642 6.942 -16.828 1.00 93.38 112 SER A O 1
ATOM 861 N N . PRO A 1 113 ? -8.218 5.744 -18.639 1.00 90.19 113 PRO A N 1
ATOM 862 C CA . PRO A 1 113 ? -7.654 4.503 -18.127 1.00 90.19 113 PRO A CA 1
ATOM 863 C C . PRO A 1 113 ? -6.149 4.616 -17.869 1.00 90.19 113 PRO A C 1
ATOM 865 O O . PRO A 1 113 ? -5.419 5.265 -18.615 1.00 90.19 113 PRO A O 1
ATOM 868 N N . ALA A 1 114 ? -5.657 3.899 -16.856 1.00 89.94 114 ALA A N 1
ATOM 869 C CA . ALA A 1 114 ? -4.219 3.822 -16.621 1.00 89.94 114 ALA A CA 1
ATOM 870 C C . ALA A 1 114 ? -3.486 3.199 -17.838 1.00 89.94 114 ALA A C 1
ATOM 872 O O . ALA A 1 114 ? -3.976 2.194 -18.379 1.00 89.94 114 ALA A O 1
ATOM 873 N N . PRO A 1 115 ? -2.309 3.729 -18.228 1.00 91.38 115 PRO A N 1
ATOM 874 C CA . PRO A 1 115 ? -1.458 3.153 -19.269 1.00 91.38 115 PRO A CA 1
ATOM 875 C C . PRO A 1 115 ? -1.148 1.670 -19.026 1.00 91.38 115 PRO A C 1
ATOM 877 O O . PRO A 1 115 ? -0.959 1.252 -17.879 1.00 91.38 115 PRO A O 1
ATOM 880 N N . ALA A 1 116 ? -1.031 0.874 -20.094 1.00 91.19 116 ALA A N 1
ATOM 881 C CA . ALA A 1 116 ? -0.797 -0.571 -19.992 1.00 91.19 116 ALA A CA 1
ATOM 882 C C . ALA A 1 116 ? 0.456 -0.931 -19.181 1.00 91.19 116 ALA A C 1
ATOM 884 O O . ALA A 1 116 ? 0.405 -1.836 -18.350 1.00 91.19 116 ALA A O 1
ATOM 885 N N . VAL A 1 117 ? 1.541 -0.166 -19.338 1.00 92.06 117 VAL A N 1
ATOM 886 C CA . VAL A 1 117 ? 2.783 -0.367 -18.574 1.00 92.06 117 VAL A CA 1
ATOM 887 C C . VAL A 1 117 ? 2.570 -0.285 -17.058 1.00 92.06 117 VAL A C 1
ATOM 889 O O . VAL A 1 117 ? 3.161 -1.059 -16.314 1.00 92.06 117 VAL A O 1
ATOM 892 N N . LEU A 1 118 ? 1.678 0.597 -16.585 1.00 90.44 118 LEU A N 1
ATOM 893 C CA . LEU A 1 118 ? 1.378 0.729 -15.157 1.00 90.44 118 LEU A CA 1
ATOM 894 C C . LEU A 1 118 ? 0.468 -0.398 -14.657 1.00 90.44 118 LEU A C 1
ATOM 896 O O . LEU A 1 118 ? 0.612 -0.841 -13.521 1.00 90.44 118 LEU A O 1
ATOM 900 N N . LYS A 1 119 ? -0.439 -0.895 -15.507 1.00 92.19 119 LYS A N 1
ATOM 901 C CA . LYS A 1 119 ? -1.276 -2.068 -15.199 1.00 92.19 119 LYS A CA 1
ATOM 902 C C . LYS A 1 119 ? -0.456 -3.359 -15.128 1.00 92.19 119 LYS A C 1
ATOM 904 O O . LYS A 1 119 ? -0.806 -4.260 -14.377 1.00 92.19 119 LYS A O 1
ATOM 909 N N . GLN A 1 120 ? 0.626 -3.439 -15.899 1.00 94.00 120 GLN A N 1
ATOM 910 C CA . GLN A 1 120 ? 1.478 -4.623 -16.024 1.00 94.00 120 GLN A CA 1
ATOM 911 C C . GLN A 1 120 ? 2.801 -4.486 -15.269 1.00 94.00 120 GLN A C 1
ATOM 913 O O . GLN A 1 120 ? 3.728 -5.246 -15.523 1.00 94.00 120 GLN A O 1
ATOM 918 N N . VAL A 1 121 ? 2.913 -3.539 -14.335 1.00 95.25 121 VAL A N 1
ATOM 919 C CA . VAL A 1 121 ? 4.193 -3.224 -13.689 1.00 95.25 121 VAL A CA 1
ATOM 920 C C . VAL A 1 121 ? 4.826 -4.449 -13.005 1.00 95.25 121 VAL A C 1
ATOM 922 O O . VAL A 1 121 ? 6.016 -4.700 -13.162 1.00 95.25 121 VAL A O 1
ATOM 925 N N . LEU A 1 122 ? 4.022 -5.281 -12.333 1.00 95.62 122 LEU A N 1
ATOM 926 C CA . LEU A 1 122 ? 4.497 -6.509 -11.684 1.00 95.62 122 LEU A CA 1
ATOM 927 C C . LEU A 1 122 ? 4.898 -7.580 -12.697 1.00 95.62 122 LEU A C 1
ATOM 929 O O . LEU A 1 122 ? 5.901 -8.265 -12.512 1.00 95.62 122 LEU A O 1
ATOM 933 N N . THR A 1 123 ? 4.137 -7.695 -13.785 1.00 96.25 123 THR A N 1
ATOM 934 C CA . THR A 1 123 ? 4.461 -8.584 -14.903 1.00 96.25 123 THR A CA 1
ATOM 935 C C . THR A 1 123 ? 5.800 -8.184 -15.512 1.00 96.25 123 THR A C 1
ATOM 937 O O . THR A 1 123 ? 6.686 -9.020 -15.616 1.00 96.25 123 THR A O 1
ATOM 940 N N . VAL A 1 124 ? 5.993 -6.899 -15.825 1.00 96.94 124 VAL A N 1
ATOM 941 C CA . VAL A 1 124 ? 7.250 -6.354 -16.360 1.00 96.94 124 VAL A CA 1
ATOM 942 C C . VAL A 1 124 ? 8.419 -6.634 -15.416 1.00 96.94 124 VAL A C 1
ATOM 944 O O . VAL A 1 124 ? 9.478 -7.048 -15.877 1.00 96.94 124 VAL A O 1
ATOM 947 N N . HIS A 1 125 ? 8.240 -6.475 -14.101 1.00 97.50 125 HIS A N 1
ATOM 948 C CA . HIS A 1 125 ? 9.310 -6.764 -13.143 1.00 97.50 125 HIS A CA 1
ATOM 949 C C . HIS A 1 125 ? 9.733 -8.235 -13.176 1.00 97.50 125 HIS A C 1
ATOM 951 O O . HIS A 1 125 ? 10.921 -8.529 -13.277 1.00 97.50 125 HIS A O 1
ATOM 957 N N . ARG A 1 126 ? 8.759 -9.152 -13.156 1.00 97.44 126 ARG A N 1
ATOM 958 C CA . ARG A 1 126 ? 8.995 -10.604 -13.223 1.00 97.44 126 ARG A CA 1
ATOM 959 C C . ARG A 1 126 ? 9.588 -11.041 -14.564 1.00 97.44 126 ARG A C 1
ATOM 961 O O . ARG A 1 126 ? 10.450 -11.909 -14.596 1.00 97.44 126 ARG A O 1
ATOM 968 N N . LEU A 1 127 ? 9.180 -10.412 -15.666 1.00 97.06 127 LEU A N 1
ATOM 969 C CA . LEU A 1 127 ? 9.769 -10.655 -16.986 1.00 97.06 127 LEU A CA 1
ATOM 970 C C . LEU A 1 127 ? 11.231 -10.201 -17.045 1.00 97.06 127 LEU A C 1
ATOM 972 O O . LEU A 1 127 ? 12.045 -10.850 -17.691 1.00 97.06 127 LEU A O 1
ATOM 976 N N . GLY A 1 128 ? 11.587 -9.131 -16.330 1.00 97.19 128 GLY A N 1
ATOM 977 C CA . GLY A 1 128 ? 12.984 -8.731 -16.169 1.00 97.19 128 GLY A CA 1
ATOM 978 C C . GLY A 1 128 ? 13.824 -9.771 -15.424 1.00 97.19 128 GLY A C 1
ATOM 979 O O . GLY A 1 128 ? 14.980 -9.973 -15.789 1.00 97.19 128 GLY A O 1
ATOM 980 N N . ALA A 1 129 ? 13.242 -10.466 -14.441 1.00 97.06 129 ALA A N 1
ATOM 981 C CA . ALA A 1 129 ? 13.895 -11.600 -13.786 1.00 97.06 129 ALA A CA 1
ATOM 982 C C . ALA A 1 129 ? 14.089 -12.757 -14.778 1.00 97.06 129 ALA A C 1
ATOM 984 O O . ALA A 1 129 ? 15.202 -13.254 -14.925 1.00 97.06 129 ALA A O 1
ATOM 985 N N . ALA A 1 130 ? 13.039 -13.108 -15.529 1.00 97.25 130 ALA A N 1
ATOM 986 C CA . ALA A 1 130 ? 13.099 -14.145 -16.559 1.00 97.25 130 ALA A CA 1
ATOM 987 C C . ALA A 1 130 ? 14.129 -13.837 -17.660 1.00 97.25 130 ALA A C 1
ATOM 989 O O . ALA A 1 130 ? 14.811 -14.731 -18.136 1.00 97.25 130 ALA A O 1
ATOM 990 N N . ALA A 1 131 ? 14.319 -12.571 -18.034 1.00 97.25 131 ALA A N 1
ATOM 991 C CA . ALA A 1 131 ? 15.305 -12.183 -19.044 1.00 97.25 131 ALA A CA 1
ATOM 992 C C . ALA A 1 131 ? 16.770 -12.449 -18.635 1.00 97.25 131 ALA A C 1
ATOM 994 O O . ALA A 1 131 ? 17.656 -12.452 -19.497 1.00 97.25 131 ALA A O 1
ATOM 995 N N . LYS A 1 132 ? 17.042 -12.634 -17.334 1.00 95.44 132 LYS A N 1
ATOM 996 C CA . LYS A 1 132 ? 18.367 -13.019 -16.822 1.00 95.44 132 LYS A CA 1
ATOM 997 C C . LYS A 1 132 ? 18.649 -14.515 -16.929 1.00 95.44 132 LYS A C 1
ATOM 999 O O . LYS A 1 132 ? 19.809 -14.893 -16.809 1.00 95.44 132 LYS A O 1
ATOM 1004 N N . ASP A 1 133 ? 17.627 -15.327 -17.166 1.00 94.06 133 ASP A N 1
ATOM 1005 C CA . ASP A 1 133 ? 17.770 -16.765 -17.333 1.00 94.06 133 ASP A CA 1
ATOM 1006 C C . ASP A 1 133 ? 18.612 -17.078 -18.589 1.00 94.06 133 ASP A C 1
ATOM 1008 O O . ASP A 1 133 ? 18.249 -16.644 -19.693 1.00 94.06 133 ASP A O 1
ATOM 1012 N N . PRO A 1 134 ? 19.752 -17.784 -18.457 1.00 90.94 134 PRO A N 1
ATOM 1013 C CA . PRO A 1 134 ? 20.531 -18.226 -19.609 1.00 90.94 134 PRO A CA 1
ATOM 1014 C C . PRO A 1 134 ? 19.771 -19.247 -20.470 1.00 90.94 134 PRO A C 1
ATOM 1016 O O . PRO A 1 134 ? 20.055 -19.351 -21.661 1.00 90.94 134 PRO A O 1
ATOM 1019 N N . GLU A 1 135 ? 18.783 -19.945 -19.904 1.00 93.25 135 GLU A N 1
ATOM 1020 C CA . GLU A 1 135 ? 17.957 -20.960 -20.567 1.00 93.25 135 GLU A CA 1
ATOM 1021 C C . GLU A 1 135 ? 16.586 -20.410 -21.003 1.00 93.25 135 GLU A C 1
ATOM 1023 O O . GLU A 1 135 ? 15.598 -21.145 -21.152 1.00 93.25 135 GLU A O 1
ATOM 1028 N N . LEU A 1 136 ? 16.504 -19.093 -21.229 1.00 95.12 136 LEU A N 1
ATOM 1029 C CA . LEU A 1 136 ? 15.295 -18.458 -21.739 1.00 95.12 136 LEU A CA 1
ATOM 1030 C C . LEU A 1 136 ? 14.924 -19.057 -23.116 1.00 95.12 136 LEU A C 1
ATOM 1032 O O . LEU A 1 136 ? 15.710 -18.942 -24.061 1.00 95.12 136 LEU A O 1
ATOM 1036 N N . PRO A 1 137 ? 13.725 -19.655 -23.279 1.00 96.25 137 PRO A N 1
ATOM 1037 C CA . PRO A 1 137 ? 13.319 -20.288 -24.523 1.00 96.25 137 PRO A CA 1
ATOM 1038 C C . PRO A 1 137 ? 13.343 -19.295 -25.689 1.00 96.25 137 PRO A C 1
ATOM 1040 O O . PRO A 1 137 ? 12.938 -18.143 -25.504 1.00 96.25 137 PRO A O 1
ATOM 1043 N N . PRO A 1 138 ? 13.724 -19.718 -26.908 1.00 96.25 138 PRO A N 1
ATOM 1044 C CA . PRO A 1 138 ? 13.812 -18.820 -28.062 1.00 96.25 138 PRO A CA 1
ATOM 1045 C C . PRO A 1 138 ? 12.509 -18.067 -28.370 1.00 96.25 138 PRO A C 1
ATOM 1047 O O . PRO A 1 138 ? 12.536 -16.909 -28.785 1.00 96.25 138 PRO A O 1
ATOM 1050 N N . GLU A 1 139 ? 11.357 -18.705 -28.139 1.00 96.19 139 GLU A N 1
ATOM 1051 C CA . GLU A 1 139 ? 10.042 -18.076 -28.293 1.00 96.19 139 GLU A CA 1
ATOM 1052 C C . GLU A 1 139 ? 9.843 -16.918 -27.304 1.00 96.19 139 GLU A C 1
ATOM 1054 O O . GLU A 1 139 ? 9.461 -15.817 -27.706 1.00 96.19 139 GLU A O 1
ATOM 1059 N N . ASP A 1 140 ? 10.163 -17.145 -26.028 1.00 96.94 140 ASP A N 1
ATOM 1060 C CA . ASP A 1 140 ? 10.033 -16.139 -24.975 1.00 96.94 140 ASP A CA 1
ATOM 1061 C C . ASP A 1 140 ? 11.044 -14.998 -25.184 1.00 96.94 140 ASP A C 1
ATOM 1063 O O . ASP A 1 140 ? 10.700 -13.819 -25.074 1.00 96.94 140 ASP A O 1
ATOM 1067 N N . ALA A 1 141 ? 12.270 -15.337 -25.590 1.00 97.06 141 ALA A N 1
ATOM 1068 C CA . ALA A 1 141 ? 13.315 -14.390 -25.965 1.00 97.06 141 ALA A CA 1
ATOM 1069 C C . ALA A 1 141 ? 12.882 -13.464 -27.115 1.00 97.06 141 ALA A C 1
ATOM 1071 O O . ALA A 1 141 ? 13.126 -12.253 -27.062 1.00 97.06 141 ALA A O 1
ATOM 1072 N N . ARG A 1 142 ? 12.191 -14.003 -28.131 1.00 96.94 142 ARG A N 1
ATOM 1073 C CA . ARG A 1 142 ? 11.631 -13.221 -29.244 1.00 96.94 142 ARG A CA 1
ATOM 1074 C C . ARG A 1 142 ? 10.563 -12.245 -28.756 1.00 96.94 142 ARG A C 1
ATOM 1076 O O . ARG A 1 142 ? 10.642 -11.058 -29.067 1.00 96.94 142 ARG A O 1
ATOM 1083 N N . VAL A 1 143 ? 9.609 -12.719 -27.953 1.00 96.56 143 VAL A N 1
ATOM 1084 C CA . VAL A 1 143 ? 8.539 -11.878 -27.390 1.00 96.56 143 VAL A CA 1
ATOM 1085 C C . VAL A 1 143 ? 9.113 -10.751 -26.525 1.00 96.56 143 VAL A C 1
ATOM 1087 O O . VAL A 1 143 ? 8.709 -9.596 -26.673 1.00 96.56 143 VAL A O 1
ATOM 1090 N N . LEU A 1 144 ? 10.100 -11.036 -25.670 1.00 97.19 144 LEU A N 1
ATOM 1091 C CA . LEU A 1 144 ? 10.759 -10.002 -24.868 1.00 97.19 144 LEU A CA 1
ATOM 1092 C C . LEU A 1 144 ? 11.519 -8.992 -25.731 1.00 97.19 144 LEU A C 1
ATOM 1094 O O . LEU A 1 144 ? 11.383 -7.789 -25.493 1.00 97.19 144 LEU A O 1
ATOM 1098 N N . SER A 1 145 ? 12.242 -9.457 -26.755 1.00 97.38 145 SER A N 1
ATOM 1099 C CA . SER A 1 145 ? 12.995 -8.611 -27.696 1.00 97.38 145 SER A CA 1
ATOM 1100 C C . SER A 1 145 ? 12.100 -7.649 -28.481 1.00 97.38 145 SER A C 1
ATOM 1102 O O . SER A 1 145 ? 12.498 -6.526 -28.799 1.00 97.38 145 SER A O 1
ATOM 1104 N N . GLU A 1 146 ? 10.858 -8.047 -28.772 1.00 96.94 146 GLU A N 1
ATOM 1105 C CA . GLU A 1 146 ? 9.884 -7.167 -29.417 1.00 96.94 146 GLU A CA 1
ATOM 1106 C C . GLU A 1 146 ? 9.487 -5.973 -28.549 1.00 96.94 146 GLU A C 1
ATOM 1108 O O . GLU A 1 146 ? 9.177 -4.912 -29.112 1.00 96.94 146 GLU A O 1
ATOM 1113 N N . LEU A 1 147 ? 9.462 -6.161 -27.223 1.00 97.19 147 LEU A N 1
ATOM 1114 C CA . LEU A 1 147 ? 9.116 -5.150 -26.225 1.00 97.19 147 LEU A CA 1
ATOM 1115 C C . LEU A 1 147 ? 10.314 -4.256 -25.895 1.00 97.19 147 LEU A C 1
ATOM 1117 O O . LEU A 1 147 ? 10.161 -3.036 -25.825 1.00 97.19 147 LEU A O 1
ATOM 1121 N N . MET A 1 148 ? 11.487 -4.858 -25.697 1.00 97.50 148 MET A N 1
ATOM 1122 C CA . MET A 1 148 ? 12.749 -4.196 -25.365 1.00 97.50 148 MET A CA 1
ATOM 1123 C C . MET A 1 148 ? 13.926 -5.160 -25.634 1.00 97.50 148 MET A C 1
ATOM 1125 O O . MET A 1 148 ? 13.778 -6.346 -25.352 1.00 97.50 148 MET A O 1
ATOM 1129 N N . PRO A 1 149 ? 15.095 -4.705 -26.137 1.00 97.62 149 PRO A N 1
ATOM 1130 C CA . PRO A 1 149 ? 16.247 -5.591 -26.354 1.00 97.62 149 PRO A CA 1
ATOM 1131 C C . PRO A 1 149 ? 16.632 -6.389 -25.097 1.00 97.62 149 PRO A C 1
ATOM 1133 O O . PRO A 1 149 ? 16.585 -5.846 -23.990 1.00 97.62 149 PRO A O 1
ATOM 1136 N N . LEU A 1 150 ? 17.027 -7.659 -25.243 1.00 97.25 150 LEU A N 1
ATOM 1137 C CA . LEU A 1 150 ? 17.340 -8.538 -24.101 1.00 97.25 150 LEU A CA 1
ATOM 1138 C C . LEU A 1 150 ? 18.480 -7.995 -23.234 1.00 97.25 150 LEU A C 1
ATOM 1140 O O . LEU A 1 150 ? 18.416 -8.060 -22.008 1.00 97.25 150 LEU A O 1
ATOM 1144 N N . GLU A 1 151 ? 19.482 -7.372 -23.844 1.00 97.06 151 GLU A N 1
ATOM 1145 C CA . GLU A 1 151 ? 20.587 -6.711 -23.147 1.00 97.06 151 GLU A CA 1
ATOM 1146 C C . GLU A 1 151 ? 20.073 -5.573 -22.254 1.00 97.06 151 GLU A C 1
ATOM 1148 O O . GLU A 1 151 ? 20.553 -5.383 -21.134 1.00 97.06 151 GLU A O 1
ATOM 1153 N N . GLN A 1 152 ? 19.049 -4.841 -22.706 1.00 97.94 152 GLN A N 1
ATOM 1154 C CA . GLN A 1 152 ? 18.415 -3.770 -21.931 1.00 97.94 152 GLN A CA 1
ATOM 1155 C C . GLN A 1 152 ? 17.577 -4.331 -20.780 1.00 97.94 152 GLN A C 1
ATOM 1157 O O . GLN A 1 152 ? 17.598 -3.757 -19.695 1.00 97.94 152 GLN A O 1
ATOM 1162 N N . TRP A 1 153 ? 16.897 -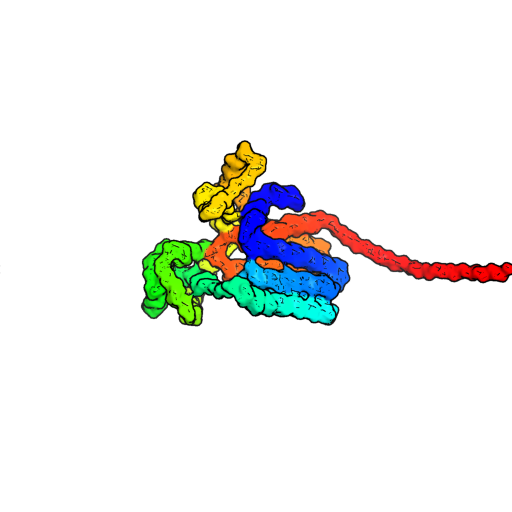5.469 -20.962 1.00 97.75 153 TRP A N 1
ATOM 1163 C CA . TRP A 1 153 ? 16.236 -6.160 -19.848 1.00 97.75 153 TRP A CA 1
ATOM 1164 C C . TRP A 1 153 ? 17.241 -6.552 -18.765 1.00 97.75 153 TRP A C 1
ATOM 1166 O O . TRP A 1 153 ? 17.046 -6.228 -17.595 1.00 97.75 153 TRP A O 1
ATOM 1176 N N . ARG A 1 154 ? 18.342 -7.199 -19.159 1.00 96.56 154 ARG A N 1
ATOM 1177 C CA . ARG A 1 154 ? 19.366 -7.713 -18.237 1.00 96.56 154 ARG A CA 1
ATOM 1178 C C . ARG A 1 154 ? 20.099 -6.605 -17.488 1.00 96.56 154 ARG A C 1
ATOM 1180 O O . ARG A 1 154 ? 20.250 -6.702 -16.272 1.00 96.56 154 ARG A O 1
ATOM 1187 N N . SER A 1 155 ? 20.531 -5.563 -18.200 1.00 97.12 155 SER A N 1
ATOM 1188 C CA . SER A 1 155 ? 21.290 -4.444 -17.619 1.00 97.12 155 SER A CA 1
ATOM 1189 C C . SER A 1 155 ? 20.445 -3.542 -16.720 1.00 97.12 155 SER A C 1
ATOM 1191 O O . SER A 1 155 ? 20.966 -2.982 -15.760 1.00 97.12 155 SER A O 1
ATOM 1193 N N . ARG A 1 156 ? 19.144 -3.408 -17.002 1.00 97.31 156 ARG A N 1
ATOM 1194 C CA . ARG A 1 156 ? 18.236 -2.558 -16.215 1.00 97.31 156 ARG A CA 1
ATOM 1195 C C . ARG A 1 156 ? 17.504 -3.302 -15.109 1.00 97.31 156 ARG A C 1
ATOM 1197 O O . ARG A 1 156 ? 16.948 -2.654 -14.227 1.00 97.31 156 ARG A O 1
ATOM 1204 N N . TYR A 1 157 ? 17.447 -4.631 -15.138 1.00 97.56 157 TYR A N 1
ATOM 1205 C CA . TYR A 1 157 ? 16.754 -5.372 -14.092 1.00 97.56 157 TYR A CA 1
ATOM 1206 C C . TYR A 1 157 ? 17.460 -5.219 -12.740 1.00 97.56 157 TYR A C 1
ATOM 1208 O O . TYR A 1 157 ? 18.603 -5.645 -12.550 1.00 97.56 157 TYR A O 1
ATOM 1216 N N . ASN A 1 158 ? 16.706 -4.688 -11.782 1.00 96.62 158 ASN A N 1
ATOM 1217 C CA . ASN A 1 158 ? 17.033 -4.653 -10.368 1.00 96.62 158 ASN A CA 1
ATOM 1218 C C . ASN A 1 158 ? 15.945 -5.433 -9.611 1.00 96.62 158 ASN A C 1
ATOM 1220 O O . ASN A 1 158 ? 14.755 -5.154 -9.773 1.00 96.62 158 ASN A O 1
ATOM 1224 N N . CYS A 1 159 ? 16.325 -6.409 -8.779 1.00 96.56 159 CYS A N 1
ATOM 1225 C CA . CYS A 1 159 ? 15.336 -7.182 -8.024 1.00 96.56 159 CYS A CA 1
ATOM 1226 C C . CYS A 1 159 ? 14.590 -6.327 -6.989 1.00 96.56 159 CYS A C 1
ATOM 1228 O O . CYS A 1 159 ? 13.440 -6.621 -6.683 1.00 96.56 159 CYS A O 1
ATOM 1230 N N . LEU A 1 160 ? 15.195 -5.234 -6.510 1.00 95.94 160 LEU A N 1
ATOM 1231 C CA . LEU A 1 160 ? 14.597 -4.330 -5.528 1.00 95.94 160 LEU A CA 1
ATOM 1232 C C . LEU A 1 160 ? 13.555 -3.393 -6.145 1.00 95.94 160 LEU A C 1
ATOM 1234 O O . LEU A 1 160 ? 12.636 -2.979 -5.448 1.00 95.94 160 LEU A O 1
ATOM 1238 N N . SER A 1 161 ? 13.679 -3.040 -7.428 1.00 95.75 161 SER A N 1
ATOM 1239 C CA . SER A 1 161 ? 12.842 -2.011 -8.052 1.00 95.75 161 SER A CA 1
ATOM 1240 C C . SER A 1 161 ? 12.622 -2.257 -9.542 1.00 95.75 161 SER A C 1
ATOM 1242 O O . SER A 1 161 ? 13.566 -2.405 -10.317 1.00 95.75 161 SER A O 1
ATOM 1244 N N . VAL A 1 162 ? 11.361 -2.191 -9.970 1.00 96.50 162 VAL A N 1
ATOM 1245 C CA . VAL A 1 162 ? 10.974 -2.202 -11.390 1.00 96.50 162 VAL A CA 1
ATOM 1246 C C . VAL A 1 162 ? 11.252 -0.870 -12.099 1.00 96.50 162 VAL A C 1
ATOM 1248 O O . VAL A 1 162 ? 11.185 -0.787 -13.325 1.00 96.50 162 VAL A O 1
ATOM 1251 N N . GLY A 1 163 ? 11.542 0.192 -11.343 1.00 94.62 163 GLY A N 1
ATOM 1252 C CA . GLY A 1 163 ? 11.688 1.559 -11.841 1.00 94.62 163 GLY A CA 1
ATOM 1253 C C . GLY A 1 163 ? 12.540 1.672 -13.113 1.00 94.62 163 GLY A C 1
ATOM 1254 O O . GLY A 1 163 ? 12.030 2.193 -14.107 1.00 94.62 163 GLY A O 1
ATOM 1255 N N . PRO A 1 164 ? 13.768 1.121 -13.152 1.00 95.62 164 PRO A N 1
ATOM 1256 C CA . PRO A 1 164 ? 14.645 1.208 -14.326 1.00 95.62 164 PRO A CA 1
ATOM 1257 C C . PRO A 1 164 ? 14.125 0.504 -15.595 1.00 95.62 164 PRO A C 1
ATOM 1259 O O . PRO A 1 164 ? 14.564 0.830 -16.704 1.00 95.62 164 PRO A O 1
ATOM 1262 N N . LEU A 1 165 ? 13.193 -0.449 -15.453 1.00 96.44 165 LEU A N 1
ATOM 1263 C CA . LEU A 1 165 ? 12.531 -1.131 -16.573 1.00 96.44 165 LEU A CA 1
ATOM 1264 C C . LEU A 1 165 ? 11.373 -0.308 -17.154 1.00 96.44 165 LEU A C 1
ATOM 1266 O O . LEU A 1 165 ? 10.991 -0.520 -18.304 1.00 96.44 165 LEU A O 1
ATOM 1270 N N . VAL A 1 166 ? 10.813 0.637 -16.393 1.00 95.31 166 VAL A N 1
ATOM 1271 C CA . VAL A 1 166 ? 9.602 1.398 -16.760 1.00 95.31 166 VAL A CA 1
ATOM 1272 C C . VAL A 1 166 ? 9.909 2.860 -17.090 1.00 95.31 166 VAL A C 1
ATOM 1274 O O . VAL A 1 166 ? 9.371 3.419 -18.056 1.00 95.31 166 VAL A O 1
ATOM 1277 N N . PHE A 1 167 ? 10.755 3.495 -16.281 1.00 91.25 167 PHE A N 1
ATOM 1278 C CA . PHE A 1 167 ? 11.111 4.904 -16.394 1.00 91.25 167 PHE A CA 1
ATOM 1279 C C . PHE A 1 167 ? 12.439 5.054 -17.140 1.00 91.25 167 PHE A C 1
ATOM 1281 O O . PHE A 1 167 ? 13.428 4.402 -16.816 1.00 91.25 167 PHE A O 1
ATOM 1288 N N . GLY A 1 168 ? 12.452 5.896 -18.179 1.00 89.50 168 GLY A N 1
ATOM 1289 C CA . GLY A 1 168 ? 13.639 6.118 -19.014 1.00 89.50 168 GLY A CA 1
ATOM 1290 C C . GLY A 1 168 ? 14.129 4.876 -19.771 1.00 89.50 168 GLY A C 1
ATOM 1291 O O . GLY A 1 168 ? 15.303 4.816 -20.137 1.00 89.50 168 GLY A O 1
ATOM 1292 N N . SER A 1 169 ? 13.275 3.862 -19.955 1.00 92.50 169 SER A N 1
ATOM 1293 C CA . SER A 1 169 ? 13.596 2.628 -20.678 1.00 92.50 169 SER A CA 1
ATOM 1294 C C . SER A 1 169 ? 13.112 2.674 -22.133 1.00 92.50 169 SER A C 1
ATOM 1296 O O . SER A 1 169 ? 12.122 3.348 -22.430 1.00 92.50 169 SER A O 1
ATOM 1298 N N . PRO A 1 170 ? 13.755 1.923 -23.049 1.00 94.25 170 PRO A N 1
ATOM 1299 C CA . PRO A 1 170 ? 13.290 1.766 -24.430 1.00 94.25 170 PRO A CA 1
ATOM 1300 C C . PRO A 1 170 ? 12.098 0.796 -24.558 1.00 94.25 170 PRO A C 1
ATOM 1302 O O . PRO A 1 170 ? 11.814 0.304 -25.651 1.00 94.25 170 PRO A O 1
ATOM 1305 N N . LEU A 1 171 ? 11.402 0.498 -23.453 1.00 95.00 171 LEU A N 1
ATOM 1306 C CA . LEU A 1 171 ? 10.236 -0.376 -23.429 1.00 95.00 171 LEU A CA 1
ATOM 1307 C C . LEU A 1 171 ? 9.130 0.204 -24.315 1.00 95.00 171 LEU A C 1
ATOM 1309 O O . LEU A 1 171 ? 8.588 1.279 -24.045 1.00 95.00 171 LEU A O 1
ATOM 1313 N N . LYS A 1 172 ? 8.760 -0.532 -25.364 1.00 92.81 172 LYS A N 1
ATOM 1314 C CA . LYS A 1 172 ? 7.724 -0.134 -26.324 1.00 92.81 172 LYS A CA 1
ATOM 1315 C C . LYS A 1 172 ? 6.336 -0.272 -25.695 1.00 92.81 172 LYS A C 1
ATOM 1317 O O . LYS A 1 172 ? 5.626 -1.238 -25.944 1.00 92.81 172 LYS A O 1
ATOM 1322 N N . ARG A 1 173 ? 5.939 0.714 -24.884 1.00 90.50 173 ARG A N 1
ATOM 1323 C CA . ARG A 1 173 ? 4.679 0.730 -24.110 1.00 90.50 173 ARG A CA 1
ATOM 1324 C C . ARG A 1 173 ? 3.423 0.385 -24.927 1.00 90.50 173 ARG A C 1
ATOM 1326 O O . ARG A 1 173 ? 2.642 -0.412 -24.412 1.00 90.50 173 ARG A O 1
ATOM 1333 N N . PRO A 1 174 ? 3.238 0.879 -26.171 1.00 91.69 174 PRO A N 1
ATOM 1334 C CA . PRO A 1 174 ? 2.072 0.508 -26.978 1.00 91.69 174 PRO A CA 1
ATOM 1335 C C . PRO A 1 174 ? 1.994 -0.995 -27.265 1.00 91.69 174 PRO A C 1
ATOM 1337 O O . PRO A 1 174 ? 0.912 -1.554 -27.358 1.00 91.69 174 PRO A O 1
ATOM 1340 N N . LYS A 1 175 ? 3.138 -1.689 -27.329 1.00 91.94 175 LYS A N 1
ATOM 1341 C CA . LYS A 1 175 ? 3.173 -3.139 -27.549 1.00 91.94 175 LYS A CA 1
ATOM 1342 C C . LYS A 1 175 ? 2.770 -3.961 -26.325 1.00 91.94 175 LYS A C 1
ATOM 1344 O O . LYS A 1 175 ? 2.643 -5.169 -26.457 1.00 91.94 175 LYS A O 1
ATOM 1349 N N . LEU A 1 176 ? 2.591 -3.362 -25.146 1.00 92.38 176 LEU A N 1
ATOM 1350 C CA . LEU A 1 176 ? 2.063 -4.073 -23.973 1.00 92.38 176 LEU A CA 1
ATOM 1351 C C . LEU A 1 176 ? 0.533 -4.172 -24.002 1.00 92.38 176 LEU A C 1
ATOM 1353 O O . LEU A 1 176 ? -0.049 -4.998 -23.294 1.00 92.38 176 LEU A O 1
ATOM 1357 N N . GLU A 1 177 ? -0.133 -3.319 -24.780 1.00 92.88 177 GLU A N 1
ATOM 1358 C CA . GLU A 1 177 ? -1.589 -3.303 -24.877 1.00 92.88 177 GLU A CA 1
ATOM 1359 C C . 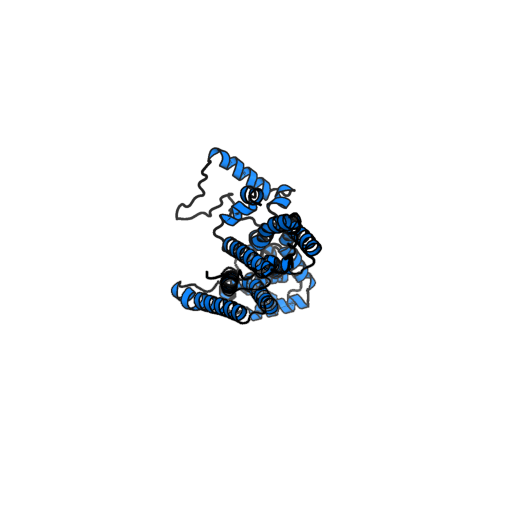GLU A 1 177 ? -2.100 -4.613 -25.489 1.00 92.88 177 GLU A C 1
ATOM 1361 O O . GLU A 1 177 ? -1.541 -5.135 -26.447 1.00 92.88 177 GLU A O 1
ATOM 1366 N N . GLY A 1 178 ? -3.126 -5.205 -24.874 1.00 91.38 178 GLY A N 1
ATOM 1367 C CA . GLY A 1 178 ? -3.714 -6.473 -25.323 1.00 91.38 178 GLY A CA 1
ATOM 1368 C C . GLY A 1 178 ? -2.898 -7.745 -25.035 1.00 91.38 178 GLY A C 1
ATOM 1369 O O . GLY A 1 178 ? -3.479 -8.824 -25.017 1.00 91.38 178 GLY A O 1
ATOM 1370 N N . ARG A 1 179 ? -1.599 -7.661 -24.710 1.00 94.25 179 ARG A N 1
ATOM 1371 C CA . ARG A 1 179 ? -0.721 -8.844 -24.520 1.00 94.25 179 ARG A CA 1
ATOM 1372 C C . ARG A 1 179 ? -0.733 -9.465 -23.118 1.00 94.25 179 ARG A C 1
ATOM 1374 O O . ARG A 1 179 ? 0.072 -10.340 -22.818 1.00 94.25 179 ARG A O 1
ATOM 1381 N N . GLY A 1 180 ? -1.632 -9.041 -22.229 1.00 92.94 180 GLY A N 1
ATOM 1382 C CA . GLY A 1 180 ? -1.611 -9.454 -20.817 1.00 92.94 180 GLY A CA 1
ATOM 1383 C C . GLY A 1 180 ? -1.624 -10.976 -20.598 1.00 92.94 180 GLY A C 1
ATOM 1384 O O . GLY A 1 180 ? -0.875 -11.472 -19.759 1.00 92.94 180 GLY A O 1
ATOM 1385 N N . LEU A 1 181 ? -2.428 -11.717 -21.371 1.00 94.69 181 LEU A N 1
ATOM 1386 C CA . LEU A 1 181 ? -2.519 -13.181 -21.272 1.00 94.69 181 LEU A CA 1
ATOM 1387 C C . LEU A 1 181 ? -1.273 -13.894 -21.808 1.00 94.69 181 LEU A C 1
ATOM 1389 O O . LEU A 1 181 ? -0.811 -14.849 -21.191 1.00 94.69 181 LEU A O 1
ATOM 1393 N N . GLU A 1 182 ? -0.706 -13.416 -22.916 1.00 96.06 182 GLU A N 1
ATOM 1394 C CA . GLU A 1 182 ? 0.532 -13.958 -23.489 1.00 96.06 182 GLU A CA 1
ATOM 1395 C C . GLU A 1 182 ? 1.695 -13.817 -22.499 1.00 96.06 182 GLU A C 1
ATOM 1397 O O . GLU A 1 182 ? 2.387 -14.790 -22.195 1.00 96.06 182 GLU A O 1
ATOM 1402 N N . LEU A 1 183 ? 1.851 -12.623 -21.918 1.00 96.38 183 LEU A N 1
ATOM 1403 C CA . LEU A 1 183 ? 2.892 -12.340 -20.930 1.00 96.38 183 LEU A CA 1
ATOM 1404 C C . LEU A 1 183 ? 2.679 -13.122 -19.627 1.00 96.38 183 LEU A C 1
ATOM 1406 O O . LEU A 1 183 ? 3.642 -13.597 -19.027 1.00 96.38 183 LEU A O 1
ATOM 1410 N N . ALA A 1 184 ? 1.429 -13.306 -19.195 1.00 95.44 184 ALA A N 1
ATOM 1411 C CA . ALA A 1 184 ? 1.113 -14.173 -18.062 1.00 95.44 184 ALA A CA 1
ATOM 1412 C C . ALA A 1 184 ? 1.448 -15.647 -18.356 1.00 95.44 184 ALA A C 1
ATOM 1414 O O . ALA A 1 184 ? 1.979 -16.334 -17.485 1.00 95.44 184 ALA A O 1
ATOM 1415 N N . GLY A 1 185 ? 1.193 -16.120 -19.580 1.00 96.50 185 GLY A N 1
ATOM 1416 C CA . GLY A 1 185 ? 1.555 -17.464 -20.032 1.00 96.50 185 GLY A CA 1
ATOM 1417 C C . GLY A 1 185 ? 3.066 -17.697 -20.038 1.00 96.50 185 GLY A C 1
ATOM 1418 O O . GLY A 1 185 ? 3.526 -18.719 -19.528 1.00 96.50 185 GLY A O 1
ATOM 1419 N N . MET A 1 186 ? 3.842 -16.726 -20.528 1.00 96.50 186 MET A N 1
ATOM 1420 C CA . MET A 1 186 ? 5.306 -16.742 -20.436 1.00 96.50 186 MET A CA 1
ATOM 1421 C C . MET A 1 186 ? 5.772 -16.821 -18.979 1.00 96.50 186 MET A C 1
ATOM 1423 O O . MET A 1 186 ? 6.547 -17.708 -18.624 1.00 96.50 186 MET A O 1
ATOM 1427 N N . LEU A 1 187 ? 5.263 -15.937 -18.114 1.00 96.69 187 LEU A N 1
ATOM 1428 C CA . LEU A 1 187 ? 5.616 -15.948 -16.694 1.00 96.69 187 LEU A CA 1
ATOM 1429 C C . LEU A 1 187 ? 5.264 -17.265 -16.015 1.00 96.69 187 LEU A C 1
ATOM 1431 O O . LEU A 1 187 ? 6.016 -17.722 -15.165 1.00 96.69 187 LEU A O 1
ATOM 1435 N N . TRP A 1 188 ? 4.149 -17.889 -16.383 1.00 97.12 188 TRP A N 1
ATOM 1436 C CA . TRP A 1 188 ? 3.764 -19.191 -15.855 1.00 97.12 188 TRP A CA 1
ATOM 1437 C C . TRP A 1 188 ? 4.730 -20.302 -16.279 1.00 97.12 188 TRP A C 1
ATOM 1439 O O . TRP A 1 188 ? 5.113 -21.129 -15.451 1.00 97.12 188 TRP A O 1
ATOM 1449 N N . ARG A 1 189 ? 5.170 -20.316 -17.545 1.00 96.44 189 ARG A N 1
ATOM 1450 C CA . ARG A 1 189 ? 6.205 -21.253 -18.016 1.00 96.44 189 ARG A CA 1
ATOM 1451 C C . ARG A 1 189 ? 7.535 -21.034 -17.303 1.00 96.44 189 ARG A C 1
ATOM 1453 O O . ARG A 1 189 ? 8.185 -22.009 -16.935 1.00 96.44 189 ARG A O 1
ATOM 1460 N N . PHE A 1 190 ? 7.925 -19.778 -17.095 1.00 96.62 190 PHE A N 1
ATOM 1461 C CA . PHE A 1 190 ? 9.115 -19.431 -16.321 1.00 96.62 190 PHE A CA 1
ATOM 1462 C C . PHE A 1 190 ? 8.982 -19.887 -14.861 1.00 96.62 190 PHE A C 1
ATOM 1464 O O . PHE A 1 190 ? 9.835 -20.619 -14.379 1.00 96.62 190 PHE A O 1
ATOM 1471 N N . ALA A 1 191 ? 7.862 -19.579 -14.200 1.00 96.38 191 ALA A N 1
ATOM 1472 C CA . ALA A 1 191 ? 7.572 -19.972 -12.818 1.00 96.38 191 ALA A CA 1
ATOM 1473 C C . ALA A 1 191 ? 7.635 -21.485 -12.592 1.00 96.38 191 ALA A C 1
ATOM 1475 O O . ALA A 1 191 ? 8.075 -21.938 -11.542 1.00 96.38 191 ALA A O 1
ATOM 1476 N N . LYS A 1 192 ? 7.173 -22.272 -13.570 1.00 96.94 192 LYS A N 1
ATOM 1477 C CA . LYS A 1 192 ? 7.221 -23.736 -13.506 1.00 96.94 192 LYS A CA 1
ATOM 1478 C C . LYS A 1 192 ? 8.640 -24.295 -13.572 1.00 96.94 192 LYS A C 1
ATOM 1480 O O . LYS A 1 192 ? 8.883 -25.332 -12.966 1.00 96.94 192 LYS A O 1
ATOM 1485 N N . ARG A 1 193 ? 9.534 -23.654 -14.330 1.00 96.44 193 ARG A N 1
ATOM 1486 C CA . ARG A 1 193 ? 10.930 -24.089 -14.495 1.00 96.44 193 ARG A CA 1
ATOM 1487 C C . ARG A 1 193 ? 11.843 -23.546 -13.394 1.00 96.44 193 ARG A C 1
ATOM 1489 O O . ARG A 1 193 ? 12.709 -24.275 -12.933 1.00 96.44 193 ARG A O 1
ATOM 1496 N N . HIS A 1 194 ? 11.591 -22.316 -12.945 1.00 96.81 194 HIS A N 1
ATOM 1497 C CA . HIS A 1 194 ? 12.409 -21.583 -11.972 1.00 96.81 194 HIS A CA 1
ATOM 1498 C C . HIS A 1 194 ? 11.540 -20.979 -10.850 1.00 96.81 194 HIS A C 1
ATOM 1500 O O . HIS A 1 194 ? 11.399 -19.752 -10.746 1.00 96.81 194 HIS A O 1
ATOM 1506 N N . PRO A 1 195 ? 10.869 -21.811 -10.028 1.00 96.50 195 PRO A N 1
ATOM 1507 C CA . PRO A 1 195 ? 10.036 -21.313 -8.932 1.00 96.50 195 PRO A CA 1
ATOM 1508 C C . PRO A 1 195 ? 10.859 -20.570 -7.869 1.00 96.50 195 PRO A C 1
ATOM 1510 O O . PRO A 1 195 ? 10.384 -19.597 -7.283 1.00 96.50 195 PRO A O 1
ATOM 1513 N N . ASP A 1 196 ? 12.098 -21.004 -7.657 1.00 97.00 196 ASP A N 1
ATOM 1514 C CA . ASP A 1 196 ? 13.108 -20.385 -6.805 1.00 97.00 196 ASP A CA 1
ATOM 1515 C C . ASP A 1 196 ? 13.423 -18.952 -7.244 1.00 97.00 196 ASP A C 1
ATOM 1517 O O . ASP A 1 196 ? 13.310 -18.042 -6.428 1.00 97.00 196 ASP A O 1
ATOM 1521 N N . ALA A 1 197 ? 13.677 -18.711 -8.534 1.00 95.62 197 ALA A N 1
ATOM 1522 C CA . ALA A 1 197 ? 13.991 -17.374 -9.043 1.00 95.62 197 ALA A CA 1
ATOM 1523 C C . ALA A 1 197 ? 12.866 -16.352 -8.775 1.00 95.62 197 ALA A C 1
ATOM 1525 O O . ALA A 1 197 ? 13.126 -15.186 -8.461 1.00 95.62 197 ALA A O 1
ATOM 1526 N N . LEU A 1 198 ? 11.597 -16.773 -8.861 1.00 94.81 198 LEU A N 1
ATOM 1527 C CA . LEU A 1 198 ? 10.460 -15.907 -8.527 1.00 94.81 198 LEU A CA 1
ATOM 1528 C C . LEU A 1 198 ? 10.311 -15.681 -7.022 1.00 94.81 198 LEU A C 1
ATOM 1530 O O . LEU A 1 198 ? 9.957 -14.575 -6.607 1.00 94.81 198 LEU A O 1
ATOM 1534 N N . LEU A 1 199 ? 10.570 -16.702 -6.203 1.00 96.12 199 LEU A N 1
ATOM 1535 C CA . LEU A 1 199 ? 10.571 -16.558 -4.748 1.00 96.12 199 LEU A CA 1
ATOM 1536 C C . LEU A 1 199 ? 11.703 -15.631 -4.296 1.00 96.12 199 LEU A C 1
ATOM 1538 O O . LEU A 1 199 ? 11.453 -14.723 -3.508 1.00 96.12 199 LEU A O 1
ATOM 1542 N N . GLU A 1 200 ? 12.908 -15.786 -4.840 1.00 96.69 200 GLU A N 1
ATOM 1543 C CA . GLU A 1 200 ? 14.054 -14.913 -4.581 1.00 96.69 200 GLU A CA 1
ATOM 1544 C C . GLU A 1 200 ? 13.778 -13.471 -5.002 1.00 96.69 200 GLU A C 1
ATOM 1546 O O . GLU A 1 200 ? 14.033 -12.544 -4.228 1.00 96.69 200 GLU A O 1
ATOM 1551 N N . GLN A 1 201 ? 13.185 -13.259 -6.184 1.00 96.06 201 GLN A N 1
ATOM 1552 C CA . GLN A 1 201 ? 12.732 -11.930 -6.589 1.00 96.06 201 GLN A CA 1
ATOM 1553 C C . GLN A 1 201 ? 11.732 -11.364 -5.573 1.00 96.06 201 GLN A C 1
ATOM 1555 O O . GLN A 1 201 ? 11.874 -10.212 -5.156 1.00 96.06 201 GLN A O 1
ATOM 1560 N N . GLN A 1 202 ? 10.723 -12.143 -5.171 1.00 96.50 202 GLN A N 1
ATOM 1561 C CA . GLN A 1 202 ? 9.690 -11.676 -4.248 1.00 96.50 202 GLN A CA 1
ATOM 1562 C C . GLN A 1 202 ? 10.279 -11.337 -2.871 1.00 96.50 202 GLN A C 1
ATOM 1564 O O . GLN A 1 202 ? 9.940 -10.306 -2.288 1.00 96.50 202 GLN A O 1
ATOM 1569 N N . VAL A 1 203 ? 11.198 -12.160 -2.362 1.00 97.31 203 VAL A N 1
ATOM 1570 C CA . VAL A 1 203 ? 11.944 -11.904 -1.122 1.00 97.31 203 VAL A CA 1
ATOM 1571 C C . VAL A 1 203 ? 12.789 -10.637 -1.259 1.00 97.31 203 VAL A C 1
ATOM 1573 O O . VAL A 1 203 ? 12.761 -9.798 -0.358 1.00 97.31 203 VAL A O 1
ATOM 1576 N N . CYS A 1 204 ? 13.474 -10.446 -2.391 1.00 97.38 204 CYS A N 1
ATOM 1577 C CA . CYS A 1 204 ? 14.266 -9.247 -2.658 1.00 97.38 204 CYS A CA 1
ATOM 1578 C C . CYS A 1 204 ? 13.396 -7.976 -2.662 1.00 97.38 204 CYS A C 1
ATOM 1580 O O . CYS A 1 204 ? 13.626 -7.077 -1.852 1.00 97.38 204 CYS A O 1
ATOM 1582 N N . VAL A 1 205 ? 12.356 -7.903 -3.502 1.00 96.81 205 VAL A N 1
ATOM 1583 C CA . VAL A 1 205 ? 11.526 -6.688 -3.659 1.00 96.81 205 VAL A CA 1
ATOM 1584 C C . VAL A 1 205 ? 10.722 -6.341 -2.402 1.00 96.81 205 VAL A C 1
ATOM 1586 O O . VAL A 1 205 ? 10.385 -5.181 -2.171 1.00 96.81 205 VAL A O 1
ATOM 1589 N N . THR A 1 206 ? 10.410 -7.329 -1.559 1.00 97.38 206 THR A N 1
ATOM 1590 C CA . THR A 1 206 ? 9.673 -7.115 -0.304 1.00 97.38 206 THR A CA 1
ATOM 1591 C C . THR A 1 206 ? 10.575 -6.924 0.906 1.00 97.38 206 THR A C 1
ATOM 1593 O O . THR A 1 206 ? 10.068 -6.673 1.999 1.00 97.38 206 THR A O 1
ATOM 1596 N N . ARG A 1 207 ? 11.902 -6.982 0.743 1.00 97.00 207 ARG A N 1
ATOM 1597 C CA . ARG A 1 207 ? 12.859 -6.869 1.850 1.00 97.00 207 ARG A CA 1
ATOM 1598 C C . ARG A 1 207 ? 12.662 -5.589 2.669 1.00 97.00 207 ARG A C 1
ATOM 1600 O O . ARG A 1 207 ? 12.820 -5.631 3.881 1.00 97.00 207 ARG A O 1
ATOM 1607 N N . TYR A 1 208 ? 12.219 -4.489 2.060 1.00 95.75 208 TYR A N 1
ATOM 1608 C CA . TYR A 1 208 ? 11.906 -3.231 2.762 1.00 95.75 208 TYR A CA 1
ATOM 1609 C C . TYR A 1 208 ? 10.747 -3.306 3.772 1.00 95.75 208 TYR A C 1
ATOM 1611 O O . TYR A 1 208 ? 10.621 -2.450 4.648 1.00 95.75 208 TYR A O 1
ATOM 1619 N N . ILE A 1 209 ? 9.900 -4.335 3.677 1.00 97.00 209 ILE A N 1
ATOM 1620 C CA . ILE A 1 209 ? 8.776 -4.552 4.592 1.00 97.00 209 ILE A CA 1
ATOM 1621 C C . ILE A 1 209 ? 9.265 -5.077 5.943 1.00 97.00 209 ILE A C 1
ATOM 1623 O O . ILE A 1 209 ? 8.739 -4.678 6.981 1.00 97.00 209 ILE A O 1
ATOM 1627 N N . TRP A 1 210 ? 10.257 -5.970 5.934 1.00 96.38 210 TRP A N 1
ATOM 1628 C CA . TRP A 1 210 ? 10.640 -6.769 7.101 1.00 96.38 210 TRP A CA 1
ATOM 1629 C C . TRP A 1 210 ? 12.125 -6.659 7.474 1.00 96.38 210 TRP A C 1
ATOM 1631 O O . TRP A 1 210 ? 12.470 -6.857 8.632 1.00 96.38 210 TRP A O 1
ATOM 1641 N N . SER A 1 211 ? 13.024 -6.292 6.563 1.00 95.44 211 SER A N 1
ATOM 1642 C CA . SER A 1 211 ? 14.452 -6.127 6.862 1.00 95.44 211 SER A CA 1
ATOM 1643 C C . SER A 1 211 ? 14.772 -4.680 7.255 1.00 95.44 211 SER A C 1
ATOM 1645 O O . SER A 1 211 ? 14.497 -3.767 6.467 1.00 95.44 211 SER A O 1
ATOM 1647 N N . PRO A 1 212 ? 15.420 -4.444 8.413 1.00 92.00 212 PRO A N 1
ATOM 1648 C CA . PRO A 1 212 ? 15.904 -3.111 8.790 1.00 92.00 212 PRO A CA 1
ATOM 1649 C C . PRO A 1 212 ? 17.003 -2.605 7.840 1.00 92.00 212 PRO A C 1
ATOM 1651 O O . PRO A 1 212 ? 17.149 -1.405 7.618 1.00 92.00 212 PRO A O 1
ATOM 1654 N N . GLU A 1 213 ? 17.744 -3.528 7.232 1.00 89.25 213 GLU A N 1
ATOM 1655 C CA . GLU A 1 213 ? 18.807 -3.258 6.268 1.00 89.25 213 GLU A CA 1
ATOM 1656 C C . GLU A 1 213 ? 18.283 -3.500 4.855 1.00 89.25 213 GLU A C 1
ATOM 1658 O O . GLU A 1 213 ? 18.469 -4.566 4.266 1.00 89.25 213 GLU A O 1
ATOM 1663 N N . SER A 1 214 ? 17.518 -2.548 4.344 1.00 90.88 214 SER A N 1
ATOM 1664 C CA . SER A 1 214 ? 16.928 -2.611 3.009 1.00 90.88 214 SER A CA 1
ATOM 1665 C C . SER A 1 214 ? 17.058 -1.271 2.298 1.00 90.88 214 SER A C 1
ATOM 1667 O O . SER A 1 214 ? 17.094 -0.202 2.927 1.00 90.88 214 SER A O 1
ATOM 1669 N N . GLU A 1 215 ? 17.139 -1.317 0.971 1.00 89.56 215 GLU A N 1
ATOM 1670 C CA . GLU A 1 215 ? 16.912 -0.119 0.174 1.00 89.56 215 GLU A CA 1
ATOM 1671 C C . GLU A 1 215 ? 15.476 0.350 0.370 1.00 89.56 215 GLU A C 1
ATOM 1673 O O . GLU A 1 215 ? 14.555 -0.454 0.503 1.00 89.56 215 GLU A O 1
ATOM 1678 N N . LEU A 1 216 ? 15.308 1.665 0.428 1.00 89.88 216 LEU A N 1
ATOM 1679 C CA . LEU A 1 216 ? 14.025 2.290 0.666 1.00 89.88 216 LEU A CA 1
ATOM 1680 C C . LEU A 1 216 ? 13.988 3.591 -0.118 1.00 89.88 216 LEU A C 1
ATOM 1682 O O . LEU A 1 216 ? 14.838 4.460 0.068 1.00 89.88 216 LEU A O 1
ATOM 1686 N N . TYR A 1 217 ? 12.985 3.728 -0.970 1.00 86.81 217 TYR A N 1
ATOM 1687 C CA . TYR A 1 217 ? 12.649 4.992 -1.581 1.00 86.81 217 TYR A CA 1
ATOM 1688 C C . TYR A 1 217 ? 11.814 5.821 -0.603 1.00 86.81 217 TYR A C 1
ATOM 1690 O O . TYR A 1 217 ? 10.711 5.435 -0.190 1.00 86.81 217 TYR A O 1
ATOM 1698 N N . ILE A 1 218 ? 12.359 6.981 -0.246 1.00 80.06 218 ILE A N 1
ATOM 1699 C CA . ILE A 1 218 ? 11.723 7.971 0.615 1.00 80.06 218 ILE A CA 1
ATOM 1700 C C . ILE A 1 218 ? 11.512 9.231 -0.214 1.00 80.06 218 ILE A C 1
ATOM 1702 O O . ILE A 1 218 ? 12.424 10.035 -0.381 1.00 80.06 218 ILE A O 1
ATOM 1706 N N . GLY A 1 219 ? 10.309 9.403 -0.756 1.00 71.19 219 GLY A N 1
ATOM 1707 C CA . GLY A 1 219 ? 9.905 10.697 -1.308 1.00 71.19 219 GLY A CA 1
ATOM 1708 C C . GLY A 1 219 ? 9.220 11.578 -0.250 1.00 71.19 219 GLY A C 1
ATOM 1709 O O . GLY A 1 219 ? 9.023 11.135 0.884 1.00 71.19 219 GLY A O 1
ATOM 1710 N N . PRO A 1 220 ? 8.849 12.822 -0.593 1.00 66.75 220 PRO A N 1
ATOM 1711 C CA . PRO A 1 220 ? 8.867 13.425 -1.928 1.00 66.75 220 PRO A CA 1
ATOM 1712 C C . PRO A 1 220 ? 10.198 14.121 -2.273 1.00 66.75 220 PRO A C 1
ATOM 1714 O O . PRO A 1 220 ? 10.204 15.073 -3.042 1.00 66.75 220 PRO A O 1
ATOM 1717 N N . PHE A 1 221 ? 11.325 13.703 -1.691 1.00 70.25 221 PHE A N 1
ATOM 1718 C CA . PHE A 1 221 ? 12.624 14.290 -2.009 1.00 70.25 221 PHE A CA 1
ATOM 1719 C C . PHE A 1 221 ? 13.066 13.894 -3.426 1.00 70.25 221 PHE A C 1
ATOM 1721 O O . PHE A 1 221 ? 13.199 12.709 -3.738 1.00 70.25 221 PHE A O 1
ATOM 1728 N N . ASN A 1 222 ? 13.286 14.879 -4.294 1.00 67.00 222 ASN A N 1
ATOM 1729 C CA . ASN A 1 222 ? 13.905 14.659 -5.597 1.00 67.00 222 ASN A CA 1
ATOM 1730 C C . ASN A 1 222 ? 15.431 14.521 -5.469 1.00 67.00 222 ASN A C 1
ATOM 1732 O O . ASN A 1 222 ? 15.999 14.712 -4.395 1.00 67.00 222 ASN A O 1
ATOM 1736 N N . GLY A 1 223 ? 16.115 14.190 -6.570 1.00 54.88 223 GLY A N 1
ATOM 1737 C CA . GLY A 1 223 ? 17.571 13.980 -6.577 1.00 54.88 223 GLY A CA 1
ATOM 1738 C C . GLY A 1 223 ? 18.406 15.199 -6.153 1.00 54.88 223 GLY A C 1
ATOM 1739 O O . GLY A 1 223 ? 19.577 15.039 -5.836 1.00 54.88 223 GLY A O 1
ATOM 1740 N N . GLY A 1 224 ? 17.808 16.397 -6.117 1.00 57.03 224 GLY A N 1
ATOM 1741 C CA . GLY A 1 224 ? 18.417 17.622 -5.587 1.00 57.03 224 GLY A CA 1
ATOM 1742 C C . GLY A 1 224 ? 17.993 17.961 -4.154 1.00 57.03 224 GLY A C 1
ATOM 1743 O O . GLY A 1 224 ? 18.261 19.064 -3.694 1.00 57.03 224 GLY A O 1
ATOM 1744 N N . GLY A 1 225 ? 17.282 17.060 -3.475 1.00 61.19 225 GLY A N 1
ATOM 1745 C CA . GLY A 1 225 ? 16.833 17.223 -2.097 1.00 61.19 225 GLY A CA 1
ATOM 1746 C C . GLY A 1 225 ? 15.595 18.108 -1.893 1.00 61.19 225 GLY A C 1
ATOM 1747 O O . GLY A 1 225 ? 15.225 18.409 -0.761 1.00 61.19 225 GLY A O 1
ATOM 1748 N N . ASN A 1 226 ? 14.900 18.506 -2.959 1.00 67.38 226 ASN A N 1
ATOM 1749 C CA . ASN A 1 226 ? 13.677 19.303 -2.832 1.00 67.38 226 ASN A CA 1
ATOM 1750 C C . ASN A 1 226 ? 12.447 18.408 -2.661 1.00 67.38 226 ASN A C 1
ATOM 1752 O O . ASN A 1 226 ? 12.378 17.335 -3.247 1.00 67.38 226 ASN A O 1
ATOM 1756 N N . THR A 1 227 ? 11.441 18.879 -1.924 1.00 73.12 227 THR A N 1
ATOM 1757 C CA . THR A 1 227 ? 10.155 18.180 -1.717 1.00 73.12 227 THR A CA 1
ATOM 1758 C C . THR A 1 227 ? 9.120 18.432 -2.816 1.00 73.12 227 THR A C 1
ATOM 1760 O O . THR A 1 227 ? 8.014 17.894 -2.767 1.00 73.12 227 THR A O 1
ATOM 1763 N N . VAL A 1 228 ? 9.456 19.286 -3.784 1.00 76.88 228 VAL A N 1
ATOM 1764 C CA . VAL A 1 228 ? 8.604 19.665 -4.911 1.00 76.88 228 VAL A CA 1
ATOM 1765 C C . VAL A 1 228 ? 9.410 19.474 -6.187 1.00 76.88 228 VAL A C 1
ATOM 1767 O O . VAL A 1 228 ? 10.526 19.988 -6.307 1.00 76.88 228 VAL A O 1
ATOM 1770 N N . ASP A 1 229 ? 8.844 18.737 -7.139 1.00 77.62 229 ASP A N 1
ATOM 1771 C CA . ASP A 1 229 ? 9.449 18.577 -8.456 1.00 77.62 229 ASP A CA 1
ATOM 1772 C C . ASP A 1 229 ? 9.495 19.918 -9.209 1.00 77.62 229 ASP A C 1
ATOM 1774 O O . ASP A 1 229 ? 8.622 20.777 -9.009 1.00 77.62 229 ASP A O 1
ATOM 1778 N N . PRO A 1 230 ? 10.487 20.121 -10.098 1.00 80.44 230 PRO A N 1
ATOM 1779 C CA . PRO A 1 230 ? 10.510 21.276 -10.984 1.00 80.44 230 PRO A CA 1
ATOM 1780 C C . PRO A 1 230 ? 9.167 21.418 -11.706 1.00 80.44 230 PRO A C 1
ATOM 1782 O O . PRO A 1 230 ? 8.699 20.490 -12.362 1.00 80.44 230 PRO A O 1
ATOM 1785 N N . ASN A 1 231 ? 8.527 22.573 -11.556 1.00 85.12 231 ASN A N 1
ATOM 1786 C CA . ASN A 1 231 ? 7.195 22.821 -12.092 1.00 85.12 231 ASN A CA 1
ATOM 1787 C C . ASN A 1 231 ? 7.119 24.210 -12.729 1.00 85.12 231 ASN A C 1
ATOM 1789 O O . ASN A 1 231 ? 7.775 25.157 -12.295 1.00 85.12 231 ASN A O 1
ATOM 1793 N N . THR A 1 232 ? 6.287 24.321 -13.761 1.00 89.50 232 THR A N 1
ATOM 1794 C CA . THR A 1 232 ? 6.070 25.559 -14.523 1.00 89.50 232 THR A CA 1
ATOM 1795 C C . THR A 1 232 ? 5.302 26.616 -13.733 1.00 89.50 232 THR A C 1
ATOM 1797 O O . THR A 1 232 ? 5.398 27.797 -14.045 1.00 89.50 232 THR A O 1
ATOM 1800 N N . ALA A 1 233 ? 4.576 26.210 -12.688 1.00 89.88 233 ALA A N 1
ATOM 1801 C CA . ALA A 1 233 ? 3.812 27.100 -11.818 1.00 89.88 233 ALA A CA 1
ATOM 1802 C C . ALA A 1 233 ? 4.680 27.838 -10.779 1.00 89.88 233 ALA A C 1
ATOM 1804 O O . ALA A 1 233 ? 4.165 28.662 -10.027 1.00 89.88 233 ALA A O 1
ATOM 1805 N N . GLY A 1 234 ? 5.984 27.544 -10.702 1.00 86.62 234 GLY A N 1
ATOM 1806 C CA . GLY A 1 234 ? 6.895 28.179 -9.748 1.00 86.62 234 GLY A CA 1
ATOM 1807 C C . GLY A 1 234 ? 6.634 27.808 -8.285 1.00 86.62 234 GLY A C 1
ATOM 1808 O O . GLY A 1 234 ? 7.128 28.489 -7.388 1.00 86.62 234 GLY A O 1
ATOM 1809 N N . VAL A 1 235 ? 5.883 26.734 -8.025 1.00 84.69 235 VAL A N 1
ATOM 1810 C CA . VAL A 1 235 ? 5.627 26.228 -6.675 1.00 84.69 235 VAL A CA 1
ATOM 1811 C C . VAL A 1 235 ? 6.946 25.763 -6.074 1.00 84.69 235 VAL A C 1
ATOM 1813 O O . VAL A 1 235 ? 7.656 24.942 -6.656 1.00 84.69 235 VAL A O 1
ATOM 1816 N N . ARG A 1 236 ? 7.279 26.291 -4.899 1.00 82.62 236 ARG A N 1
ATOM 1817 C CA . ARG A 1 236 ? 8.493 25.951 -4.157 1.00 82.62 236 ARG A CA 1
ATOM 1818 C C . ARG A 1 236 ? 8.147 25.745 -2.687 1.00 82.62 236 ARG A C 1
ATOM 1820 O O . ARG A 1 236 ? 7.246 26.425 -2.186 1.00 82.62 236 ARG A O 1
ATOM 1827 N N . PRO A 1 237 ? 8.847 24.844 -1.982 1.00 77.50 237 PRO A N 1
ATOM 1828 C CA . PRO A 1 237 ? 8.708 24.761 -0.540 1.00 77.50 237 PRO A CA 1
ATOM 1829 C C . PRO A 1 237 ? 9.136 26.098 0.076 1.00 77.50 237 PRO A C 1
ATOM 1831 O O . PRO A 1 237 ? 10.199 26.631 -0.238 1.00 77.50 237 PRO A O 1
ATOM 1834 N N . ARG A 1 238 ? 8.292 26.652 0.949 1.00 80.50 238 ARG A N 1
ATOM 1835 C CA . ARG A 1 238 ? 8.613 27.832 1.755 1.00 80.50 238 ARG A CA 1
ATOM 1836 C C . ARG A 1 238 ? 8.557 27.432 3.218 1.00 80.50 238 ARG A C 1
ATOM 1838 O O . ARG A 1 238 ? 7.495 27.091 3.729 1.00 80.50 238 ARG A O 1
ATOM 1845 N N . THR A 1 239 ? 9.699 27.480 3.887 1.00 80.06 239 THR A N 1
ATOM 1846 C CA . THR A 1 239 ? 9.763 27.328 5.341 1.00 80.06 239 THR A CA 1
ATOM 1847 C C . THR A 1 239 ? 9.303 28.616 6.027 1.00 80.06 239 THR A C 1
ATOM 1849 O O . THR A 1 239 ? 9.560 29.721 5.543 1.00 80.06 239 THR A O 1
ATOM 1852 N N . TRP A 1 240 ? 8.632 28.490 7.171 1.00 83.19 240 TRP A N 1
ATOM 1853 C CA . TRP A 1 240 ? 8.360 29.630 8.054 1.00 83.19 240 TRP A CA 1
ATOM 1854 C C . TRP A 1 240 ? 9.584 30.014 8.894 1.00 83.19 240 TRP A C 1
ATOM 1856 O O . TRP A 1 240 ? 9.638 31.119 9.422 1.00 83.19 240 TRP A O 1
ATOM 1866 N N . PHE A 1 241 ? 10.583 29.131 8.980 1.00 85.50 241 PHE A N 1
ATOM 1867 C CA . PHE A 1 241 ? 11.801 29.340 9.754 1.00 85.50 241 PHE A CA 1
ATOM 1868 C C . PHE A 1 241 ? 13.041 29.091 8.884 1.00 85.50 241 PHE A C 1
ATOM 1870 O O . PHE A 1 241 ? 13.686 28.044 8.956 1.00 85.50 241 PHE A O 1
ATOM 1877 N N . ALA A 1 242 ? 13.349 30.072 8.027 1.00 84.69 242 ALA A N 1
ATOM 1878 C CA . ALA A 1 242 ? 14.473 30.033 7.084 1.00 84.69 242 ALA A CA 1
ATOM 1879 C C . ALA A 1 242 ? 15.837 29.720 7.728 1.00 84.69 242 ALA A C 1
ATOM 1881 O O . ALA A 1 242 ? 16.554 28.892 7.169 1.00 84.69 242 ALA A O 1
ATOM 1882 N N . PRO A 1 243 ? 16.189 30.266 8.912 1.00 87.75 243 PRO A N 1
ATOM 1883 C CA . PRO A 1 243 ? 17.493 29.993 9.517 1.00 87.75 243 PRO A CA 1
ATOM 1884 C C . PRO A 1 243 ? 17.742 28.515 9.843 1.00 87.75 243 PRO A C 1
ATOM 1886 O O . PRO A 1 243 ? 18.882 28.068 9.806 1.00 87.75 243 PRO A O 1
ATOM 1889 N N . ALA A 1 244 ? 16.695 27.738 10.141 1.00 82.44 244 ALA A N 1
ATOM 1890 C CA . ALA A 1 244 ? 16.848 26.320 10.462 1.00 82.44 244 ALA A CA 1
ATOM 1891 C C . ALA A 1 244 ? 16.734 25.396 9.248 1.00 82.44 244 ALA A C 1
ATOM 1893 O O . ALA A 1 244 ? 17.002 24.205 9.381 1.00 82.44 244 ALA A O 1
ATOM 1894 N N . GLN A 1 245 ? 16.331 25.896 8.078 1.00 81.12 245 GLN A N 1
ATOM 1895 C CA . GLN A 1 245 ? 16.116 25.053 6.902 1.00 81.12 245 GLN A CA 1
ATOM 1896 C C . GLN A 1 245 ? 17.357 24.242 6.503 1.00 81.12 245 GLN A C 1
ATOM 1898 O O . GLN A 1 245 ? 17.201 23.033 6.356 1.00 81.12 245 GLN A O 1
ATOM 1903 N N . PRO A 1 246 ? 18.576 24.817 6.427 1.00 80.00 246 PRO A N 1
ATOM 1904 C CA . PRO A 1 246 ? 19.767 24.035 6.093 1.00 80.00 246 PRO A CA 1
ATOM 1905 C C . PRO A 1 246 ? 20.037 22.921 7.109 1.00 80.00 246 PRO A C 1
ATOM 1907 O O . PRO A 1 246 ? 20.414 21.813 6.738 1.00 80.00 246 PRO A O 1
ATOM 1910 N N . PHE A 1 247 ? 19.797 23.193 8.396 1.00 80.81 247 PHE A N 1
ATOM 1911 C CA . PHE A 1 247 ? 19.930 22.193 9.453 1.00 80.81 247 PHE A CA 1
ATOM 1912 C C . PHE A 1 247 ? 18.891 21.077 9.308 1.00 80.81 247 PHE A C 1
ATOM 1914 O O . PHE A 1 247 ? 19.245 19.905 9.393 1.00 80.81 247 PHE A O 1
ATOM 1921 N N . PHE A 1 248 ? 17.622 21.418 9.063 1.00 78.31 248 PHE A N 1
ATOM 1922 C CA . PHE A 1 248 ? 16.560 20.434 8.856 1.00 78.31 248 PHE A CA 1
ATOM 1923 C C . PHE A 1 248 ? 16.803 19.582 7.617 1.00 78.31 248 PHE A C 1
ATOM 1925 O O . PHE A 1 248 ? 16.669 18.365 7.697 1.00 78.31 248 PHE A O 1
ATOM 1932 N N . GLU A 1 249 ? 17.178 20.198 6.498 1.00 78.25 249 GLU A N 1
ATOM 1933 C CA . GLU A 1 249 ? 17.534 19.489 5.273 1.00 78.25 249 GLU A CA 1
ATOM 1934 C C . GLU A 1 249 ? 18.691 18.536 5.552 1.00 78.25 249 GLU A C 1
ATOM 1936 O O . GLU A 1 249 ? 18.544 17.338 5.332 1.00 78.25 249 GLU A O 1
ATOM 1941 N N . HIS A 1 250 ? 19.789 19.017 6.140 1.00 79.00 250 HIS A N 1
ATOM 1942 C CA . HIS A 1 250 ? 20.935 18.167 6.444 1.00 79.00 250 HIS A CA 1
ATOM 1943 C C . HIS A 1 250 ? 20.579 17.027 7.406 1.00 79.00 250 HIS A C 1
ATOM 1945 O O . HIS A 1 250 ? 20.906 15.879 7.129 1.00 79.00 250 HIS A O 1
ATOM 1951 N N . ALA A 1 251 ? 19.847 17.299 8.489 1.00 80.19 251 ALA A N 1
ATOM 1952 C CA . ALA A 1 251 ? 19.436 16.282 9.454 1.00 80.19 251 ALA A CA 1
ATOM 1953 C C . ALA A 1 251 ? 18.500 15.229 8.835 1.00 80.19 251 ALA A C 1
ATOM 1955 O O . ALA A 1 251 ? 18.665 14.031 9.076 1.00 80.19 251 ALA A O 1
ATOM 1956 N N . VAL A 1 252 ? 17.533 15.652 8.015 1.00 80.81 252 VAL A N 1
ATOM 1957 C CA . VAL A 1 252 ? 16.619 14.752 7.300 1.00 80.81 252 VAL A CA 1
ATOM 1958 C C . VAL A 1 252 ? 17.388 13.926 6.270 1.00 80.81 252 VAL A C 1
ATOM 1960 O O . VAL A 1 252 ? 17.261 12.701 6.282 1.00 80.81 252 VAL A O 1
ATOM 1963 N N . PHE A 1 253 ? 18.235 14.552 5.448 1.00 78.94 253 PHE A N 1
ATOM 1964 C CA . PHE A 1 253 ? 19.042 13.856 4.445 1.00 78.94 253 PHE A CA 1
ATOM 1965 C C . PHE A 1 253 ? 20.022 12.876 5.070 1.00 78.94 253 PHE A C 1
ATOM 1967 O O . PHE A 1 253 ? 20.060 11.728 4.642 1.00 78.94 253 PHE A O 1
ATOM 1974 N N . ASP A 1 254 ? 20.745 13.263 6.116 1.00 80.56 254 ASP A N 1
ATOM 1975 C CA . ASP A 1 254 ? 21.682 12.374 6.800 1.00 80.56 254 ASP A CA 1
ATOM 1976 C C . ASP A 1 254 ? 20.969 11.192 7.459 1.00 80.56 254 ASP A C 1
ATOM 1978 O O . ASP A 1 254 ? 21.451 10.060 7.380 1.00 80.56 254 ASP A O 1
ATOM 1982 N N . SER A 1 255 ? 19.793 11.430 8.052 1.00 82.38 255 SER A N 1
ATOM 1983 C CA . SER A 1 255 ? 18.983 10.369 8.662 1.00 82.38 255 SER A CA 1
ATOM 1984 C C . SER A 1 255 ? 18.439 9.356 7.650 1.00 82.38 255 SER A C 1
ATOM 1986 O O . SER A 1 255 ? 18.118 8.230 8.027 1.00 82.38 255 SER A O 1
ATOM 1988 N N . TYR A 1 256 ? 18.333 9.750 6.379 1.00 79.94 256 TYR A N 1
ATOM 1989 C CA . TYR A 1 256 ? 17.872 8.916 5.273 1.00 79.94 256 TYR A CA 1
ATOM 1990 C C . TYR A 1 256 ? 19.034 8.236 4.528 1.00 79.94 256 TYR A C 1
ATOM 1992 O O . TYR A 1 256 ? 19.001 7.026 4.292 1.00 79.94 256 TYR A O 1
ATOM 2000 N N . ALA A 1 257 ? 20.052 9.005 4.143 1.00 76.94 257 ALA A N 1
ATOM 2001 C CA . ALA A 1 257 ? 21.101 8.580 3.224 1.00 76.94 257 ALA A CA 1
ATOM 2002 C C . ALA A 1 257 ? 22.056 7.570 3.867 1.00 76.94 257 ALA A C 1
ATOM 2004 O O . ALA A 1 257 ? 22.458 6.597 3.229 1.00 76.94 257 ALA A O 1
ATOM 2005 N N . LYS A 1 258 ? 22.398 7.764 5.146 1.00 78.19 258 LYS A N 1
ATOM 2006 C CA . LYS A 1 258 ? 23.347 6.901 5.854 1.00 78.19 258 LYS A CA 1
ATOM 2007 C C . LYS A 1 258 ? 22.619 5.680 6.415 1.00 78.19 258 LYS A C 1
ATOM 2009 O O . LYS A 1 258 ? 21.621 5.799 7.127 1.00 78.19 258 LYS A O 1
ATOM 2014 N N . HIS A 1 259 ? 23.119 4.484 6.109 1.00 82.25 259 HIS A N 1
ATOM 2015 C CA . HIS A 1 259 ? 22.696 3.280 6.823 1.00 82.25 259 HIS A CA 1
ATOM 2016 C C . HIS A 1 259 ? 23.069 3.429 8.304 1.00 82.25 259 HIS A C 1
ATOM 2018 O O . HIS A 1 259 ? 24.197 3.786 8.631 1.00 82.25 259 HIS A O 1
ATOM 2024 N N . GLY A 1 260 ? 22.111 3.201 9.202 1.00 87.44 260 GLY A N 1
ATOM 2025 C CA . GLY A 1 260 ? 22.331 3.370 10.633 1.00 87.44 260 GLY A CA 1
ATOM 2026 C C . GLY A 1 260 ? 21.046 3.288 11.446 1.00 87.44 260 GLY A C 1
ATOM 2027 O O . GLY A 1 260 ? 19.945 3.186 10.902 1.00 87.44 260 GLY A O 1
ATOM 2028 N N . LEU A 1 261 ? 21.193 3.364 12.770 1.00 89.00 261 LEU A N 1
ATOM 2029 C CA . LEU A 1 261 ? 20.085 3.208 13.713 1.00 89.00 261 LEU A CA 1
ATOM 2030 C C . LEU A 1 261 ? 18.967 4.232 13.475 1.00 89.00 261 LEU A C 1
ATOM 2032 O O . LEU A 1 261 ? 17.794 3.871 13.499 1.00 89.00 261 LEU A O 1
ATOM 2036 N N . LEU A 1 262 ? 19.318 5.492 13.198 1.00 88.44 262 LEU A N 1
ATOM 2037 C CA . LEU A 1 262 ? 18.330 6.547 12.964 1.00 88.44 262 LEU A CA 1
ATOM 2038 C C . LEU A 1 262 ? 17.483 6.260 11.716 1.00 88.44 262 LEU A C 1
ATOM 2040 O O . LEU A 1 262 ? 16.258 6.353 11.783 1.00 88.44 262 LEU A O 1
ATOM 2044 N N . ARG A 1 263 ? 18.114 5.818 10.616 1.00 89.69 263 ARG A N 1
ATOM 2045 C CA . ARG A 1 263 ? 17.404 5.375 9.409 1.00 89.69 263 ARG A CA 1
ATOM 2046 C C . ARG A 1 263 ? 16.441 4.241 9.722 1.00 89.69 263 ARG A C 1
ATOM 2048 O O . ARG A 1 263 ? 15.272 4.292 9.347 1.00 89.69 263 ARG A O 1
ATOM 2055 N N . THR A 1 264 ? 16.921 3.237 10.445 1.00 90.56 264 THR A N 1
ATOM 2056 C CA . THR A 1 264 ? 16.124 2.066 10.806 1.00 90.56 264 THR A CA 1
ATOM 2057 C C . THR A 1 264 ? 14.927 2.420 11.684 1.00 90.56 264 THR A C 1
ATOM 2059 O O . THR A 1 264 ? 13.826 1.945 11.433 1.00 90.56 264 THR A O 1
ATOM 2062 N N . LEU A 1 265 ? 15.108 3.262 12.700 1.00 88.88 265 LEU A N 1
ATOM 2063 C CA . LEU A 1 265 ? 14.038 3.590 13.645 1.00 88.88 265 LEU A CA 1
ATOM 2064 C C . LEU A 1 265 ? 12.997 4.552 13.069 1.00 88.88 265 LEU A C 1
ATOM 2066 O O . LEU A 1 265 ? 11.822 4.462 13.420 1.00 88.88 265 LEU A O 1
ATOM 2070 N N . VAL A 1 266 ? 13.427 5.490 12.225 1.00 88.19 266 VAL A N 1
ATOM 2071 C CA . VAL A 1 266 ? 12.570 6.582 11.751 1.00 88.19 266 VAL A CA 1
ATOM 2072 C C . VAL A 1 266 ? 11.952 6.267 10.401 1.00 88.19 266 VAL A C 1
ATOM 2074 O O . VAL A 1 266 ? 10.761 6.494 10.200 1.00 88.19 266 VAL A O 1
ATOM 2077 N N . TRP A 1 267 ? 12.758 5.757 9.477 1.00 90.19 267 TRP A N 1
ATOM 2078 C CA . TRP A 1 267 ? 12.388 5.659 8.075 1.00 90.19 267 TRP A CA 1
ATOM 2079 C C . TRP A 1 267 ? 12.027 4.244 7.651 1.00 90.19 267 TRP A C 1
ATOM 2081 O O . TRP A 1 267 ? 11.143 4.082 6.816 1.00 90.19 267 TRP A O 1
ATOM 2091 N N . GLN A 1 268 ? 12.674 3.219 8.211 1.00 92.88 268 GLN A N 1
ATOM 2092 C CA . GLN A 1 268 ? 12.429 1.847 7.775 1.00 92.88 268 GLN A CA 1
ATOM 2093 C C . GLN A 1 268 ? 11.076 1.318 8.270 1.00 92.88 268 GLN A C 1
ATOM 2095 O O . GLN A 1 268 ? 10.830 1.271 9.482 1.00 92.88 268 GLN A O 1
ATOM 2100 N N . PRO A 1 269 ? 10.208 0.822 7.367 1.00 94.94 269 PRO A N 1
ATOM 2101 C CA . PRO A 1 269 ? 8.945 0.208 7.761 1.00 94.94 269 PRO A CA 1
ATOM 2102 C C . PRO A 1 269 ? 9.119 -0.997 8.688 1.00 94.94 269 PRO A C 1
ATOM 2104 O O . PRO A 1 269 ? 8.269 -1.218 9.548 1.00 94.94 269 PRO A O 1
ATOM 2107 N N . ALA A 1 270 ? 10.219 -1.745 8.548 1.00 95.69 270 ALA A N 1
ATOM 2108 C CA . ALA A 1 270 ? 10.506 -2.943 9.334 1.00 95.69 270 ALA A CA 1
ATOM 2109 C C . ALA A 1 270 ? 10.475 -2.692 10.851 1.00 95.69 270 ALA A C 1
ATOM 2111 O O . ALA A 1 270 ? 9.848 -3.450 11.589 1.00 95.69 270 ALA A O 1
ATOM 2112 N N . ALA A 1 271 ? 11.073 -1.595 11.330 1.00 93.81 271 ALA A N 1
ATOM 2113 C CA . ALA A 1 271 ? 11.046 -1.264 12.756 1.00 93.81 271 ALA A CA 1
ATOM 2114 C C . ALA A 1 271 ? 9.613 -0.999 13.244 1.00 93.81 271 ALA A C 1
ATOM 2116 O O . ALA A 1 271 ? 9.192 -1.513 14.282 1.00 93.81 271 ALA A O 1
ATOM 2117 N N . SER A 1 272 ? 8.830 -0.257 12.456 1.00 95.06 272 SER A N 1
ATOM 2118 C CA . SER A 1 272 ? 7.417 -0.019 12.759 1.00 95.06 272 SER A CA 1
ATOM 2119 C C . SER A 1 272 ? 6.595 -1.305 12.714 1.00 95.06 272 SER A C 1
ATOM 2121 O O . SER A 1 272 ? 5.715 -1.492 13.550 1.00 95.06 272 SER A O 1
ATOM 2123 N N . LEU A 1 273 ? 6.891 -2.214 11.785 1.00 96.56 273 LEU A N 1
ATOM 2124 C CA . LEU A 1 273 ? 6.255 -3.522 11.711 1.00 96.56 273 LEU A CA 1
ATOM 2125 C C . LEU A 1 273 ? 6.525 -4.343 12.976 1.00 96.56 273 LEU A C 1
ATOM 2127 O O . LEU A 1 273 ? 5.587 -4.889 13.554 1.00 96.56 273 LEU A O 1
ATOM 2131 N N . TYR A 1 274 ? 7.768 -4.396 13.451 1.00 96.94 274 TYR A N 1
ATOM 2132 C CA . TYR A 1 274 ? 8.096 -5.125 14.677 1.00 96.94 274 TYR A CA 1
ATOM 2133 C C . TYR A 1 274 ? 7.389 -4.546 15.902 1.00 96.94 274 TYR A C 1
ATOM 2135 O O . TYR A 1 274 ? 6.799 -5.298 16.680 1.00 96.94 274 TYR A O 1
ATOM 2143 N N . LEU A 1 275 ? 7.353 -3.217 16.034 1.00 95.88 275 LEU A N 1
ATOM 2144 C CA . LEU A 1 275 ? 6.589 -2.550 17.093 1.00 95.88 275 LEU A CA 1
ATOM 2145 C C . LEU A 1 275 ? 5.083 -2.813 16.973 1.00 95.88 275 LEU A C 1
ATOM 2147 O O . LEU A 1 275 ? 4.415 -3.033 17.984 1.00 95.88 275 LEU A O 1
ATOM 2151 N N . PHE A 1 276 ? 4.550 -2.829 15.751 1.00 97.38 276 PHE A N 1
ATOM 2152 C CA . PHE A 1 276 ? 3.155 -3.156 15.480 1.00 97.38 276 PHE A CA 1
ATOM 2153 C C . PHE A 1 276 ? 2.833 -4.592 15.911 1.00 97.38 276 PHE A C 1
ATOM 2155 O O . PHE A 1 276 ? 1.891 -4.805 16.670 1.00 97.38 276 PHE A O 1
ATOM 2162 N N . VAL A 1 277 ? 3.625 -5.582 15.493 1.00 97.69 277 VAL A N 1
ATOM 2163 C CA . VAL A 1 277 ? 3.405 -6.993 15.847 1.00 97.69 277 VAL A CA 1
ATOM 2164 C C . VAL A 1 277 ? 3.540 -7.202 17.354 1.00 97.69 277 VAL A C 1
ATOM 2166 O O . VAL A 1 277 ? 2.645 -7.784 17.966 1.00 97.69 277 VAL A O 1
ATOM 2169 N N . ALA A 1 278 ? 4.596 -6.677 17.980 1.00 97.69 278 ALA A N 1
ATOM 2170 C CA . ALA A 1 278 ? 4.789 -6.781 19.425 1.00 97.69 278 ALA A CA 1
ATOM 2171 C C . ALA A 1 278 ? 3.629 -6.133 20.201 1.00 97.69 278 ALA A C 1
ATOM 2173 O O . ALA A 1 278 ? 3.054 -6.751 21.100 1.00 97.69 278 ALA A O 1
ATOM 2174 N N . GLY A 1 279 ? 3.224 -4.919 19.810 1.00 97.44 279 GLY A N 1
ATOM 2175 C CA . GLY A 1 279 ? 2.072 -4.231 20.388 1.00 97.44 279 GLY A CA 1
ATOM 2176 C C . GLY A 1 279 ? 0.778 -5.031 20.228 1.00 97.44 279 GLY A C 1
ATOM 2177 O O . GLY A 1 279 ? 0.026 -5.181 21.192 1.00 97.44 279 GLY A O 1
ATOM 2178 N N . LEU A 1 280 ? 0.538 -5.606 19.043 1.00 97.62 280 LEU A N 1
ATOM 2179 C CA . LEU A 1 280 ? -0.637 -6.433 18.774 1.00 97.62 280 LEU A CA 1
ATOM 2180 C C . LEU A 1 280 ? -0.679 -7.657 19.687 1.00 97.62 280 LEU A C 1
ATOM 2182 O O . LEU A 1 280 ? -1.706 -7.916 20.311 1.00 97.62 280 LEU A O 1
ATOM 2186 N N . LEU A 1 281 ? 0.433 -8.388 19.789 1.00 97.69 281 LEU A N 1
ATOM 2187 C CA . LEU A 1 281 ? 0.536 -9.588 20.618 1.00 97.69 281 LEU A CA 1
ATOM 2188 C C . LEU A 1 281 ? 0.257 -9.272 22.090 1.00 97.69 281 LEU A C 1
ATOM 2190 O O . LEU A 1 281 ? -0.531 -9.971 22.730 1.00 97.69 281 LEU A O 1
ATOM 2194 N N . VAL A 1 282 ? 0.816 -8.175 22.613 1.00 97.38 282 VAL A N 1
ATOM 2195 C CA . VAL A 1 282 ? 0.552 -7.724 23.987 1.00 97.38 282 VAL A CA 1
ATOM 2196 C C . VAL A 1 282 ? -0.922 -7.359 24.176 1.00 97.38 282 VAL A C 1
ATOM 2198 O O . VAL A 1 282 ? -1.532 -7.764 25.169 1.00 97.38 282 VAL A O 1
ATOM 2201 N N . VAL A 1 283 ? -1.532 -6.630 23.236 1.00 96.12 283 VAL A N 1
ATOM 2202 C CA . VAL A 1 283 ? -2.958 -6.276 23.318 1.00 96.12 283 VAL A CA 1
ATOM 2203 C C . VAL A 1 283 ? -3.838 -7.526 23.272 1.00 96.12 283 VAL A C 1
ATOM 2205 O O . VAL A 1 283 ? -4.718 -7.666 24.122 1.00 96.12 283 VAL A O 1
ATOM 2208 N N . LEU A 1 284 ? -3.595 -8.462 22.352 1.00 96.00 284 LEU A N 1
ATOM 2209 C CA . LEU A 1 284 ? -4.351 -9.715 22.254 1.00 96.00 284 LEU A CA 1
ATOM 2210 C C . LEU A 1 284 ? -4.224 -10.545 23.537 1.00 96.00 284 LEU A C 1
ATOM 2212 O O . LEU A 1 284 ? -5.235 -10.983 24.094 1.00 96.00 284 LEU A O 1
ATOM 2216 N N . TRP A 1 285 ? -3.007 -10.683 24.068 1.00 95.88 285 TRP A N 1
ATOM 2217 C CA . TRP A 1 285 ? -2.751 -11.391 25.322 1.00 95.88 285 TRP A CA 1
ATOM 2218 C C . TRP A 1 285 ? -3.468 -10.748 26.518 1.00 95.88 285 TRP A C 1
ATOM 2220 O O . TRP A 1 285 ? -4.037 -11.454 27.360 1.00 95.88 285 TRP A O 1
ATOM 2230 N N . ARG A 1 286 ? -3.493 -9.409 26.596 1.00 94.38 286 ARG A N 1
ATOM 2231 C CA . ARG A 1 286 ? -4.144 -8.676 27.694 1.00 94.38 286 ARG A CA 1
ATOM 2232 C C . ARG A 1 286 ? -5.665 -8.652 27.584 1.00 94.38 286 ARG A C 1
ATOM 2234 O O . ARG A 1 286 ? -6.320 -8.681 28.623 1.00 94.38 286 ARG A O 1
ATOM 2241 N N . GLN A 1 287 ? -6.212 -8.565 26.372 1.00 91.12 287 GLN A N 1
ATOM 2242 C CA . GLN A 1 287 ? -7.654 -8.440 26.130 1.00 91.12 287 GLN A CA 1
ATOM 2243 C C . GLN A 1 287 ? -8.368 -9.793 26.022 1.00 91.12 287 GLN A C 1
ATOM 2245 O O . GLN A 1 287 ? -9.582 -9.836 26.217 1.00 91.12 287 GLN A O 1
ATOM 2250 N N . ARG A 1 288 ? -7.641 -10.884 25.718 1.00 93.31 288 ARG A N 1
ATOM 2251 C CA . ARG A 1 288 ? -8.198 -12.240 25.523 1.00 93.31 288 ARG A CA 1
ATOM 2252 C C . ARG A 1 288 ? -9.377 -12.245 24.538 1.00 93.31 288 ARG A C 1
ATOM 2254 O O . ARG A 1 288 ? -10.398 -12.887 24.758 1.00 93.31 288 ARG A O 1
ATOM 2261 N N . SER A 1 289 ? -9.250 -11.457 23.475 1.00 92.69 289 SER A N 1
ATOM 2262 C CA . SER A 1 289 ? -10.285 -11.188 22.478 1.00 92.69 289 SER A CA 1
ATOM 2263 C C . SER A 1 289 ? -9.624 -10.990 21.119 1.00 92.69 289 SER A C 1
ATOM 2265 O O . SER A 1 289 ? -8.531 -10.433 21.053 1.00 92.69 289 SER A O 1
ATOM 2267 N N . LEU A 1 290 ? -10.304 -11.397 20.045 1.00 94.06 290 LEU A N 1
ATOM 2268 C CA . LEU A 1 290 ? -9.888 -11.119 18.666 1.00 94.06 290 LEU A CA 1
ATOM 2269 C C . LEU A 1 290 ? -10.337 -9.733 18.170 1.00 94.06 290 LEU A C 1
ATOM 2271 O O . LEU A 1 290 ? -9.946 -9.317 17.086 1.00 94.06 290 LEU A O 1
ATOM 2275 N N . GLY A 1 291 ? -11.119 -8.986 18.958 1.00 94.81 291 GLY A N 1
ATOM 2276 C CA . GLY A 1 291 ? -11.555 -7.627 18.614 1.00 94.81 291 GLY A CA 1
ATOM 2277 C C . GLY A 1 291 ? -10.403 -6.687 18.219 1.00 94.81 291 GLY A C 1
ATOM 2278 O O . GLY A 1 291 ? -10.501 -6.037 17.182 1.00 94.81 291 GLY A O 1
ATOM 2279 N N . PRO A 1 292 ? -9.272 -6.648 18.954 1.00 96.00 292 PRO A N 1
ATOM 2280 C CA . PRO A 1 292 ? -8.108 -5.858 18.558 1.00 96.00 292 PRO A CA 1
ATOM 2281 C C . PRO A 1 292 ? -7.537 -6.219 17.186 1.00 96.00 292 PRO A C 1
ATOM 2283 O O . PRO A 1 292 ? -7.126 -5.318 16.463 1.00 96.00 292 PRO A O 1
ATOM 2286 N N . LEU A 1 293 ? -7.555 -7.504 16.807 1.00 97.00 293 LEU A N 1
ATOM 2287 C CA . LEU A 1 293 ? -7.103 -7.941 15.486 1.00 97.00 293 LEU A CA 1
ATOM 2288 C C . LEU A 1 293 ? -7.975 -7.327 14.388 1.00 97.00 293 LEU A C 1
ATOM 2290 O O . LEU A 1 293 ? -7.435 -6.795 13.425 1.00 97.00 293 LEU A O 1
ATOM 2294 N N . LEU A 1 294 ? -9.303 -7.335 14.563 1.00 96.62 294 LEU A N 1
ATOM 2295 C CA . LEU A 1 294 ? -10.241 -6.704 13.629 1.00 96.62 294 LEU A CA 1
ATOM 2296 C C . LEU A 1 294 ? -9.997 -5.191 13.512 1.00 96.62 294 LEU A C 1
ATOM 2298 O O . LEU A 1 294 ? -9.991 -4.654 12.409 1.00 96.62 294 LEU A O 1
ATOM 2302 N N . VAL A 1 295 ? -9.751 -4.514 14.637 1.00 97.44 295 VAL A N 1
ATOM 2303 C CA . VAL A 1 295 ? -9.534 -3.057 14.699 1.00 97.44 295 VAL A CA 1
ATOM 2304 C C . VAL A 1 295 ? -8.323 -2.608 13.876 1.00 97.44 295 VAL A C 1
ATOM 2306 O O . VAL A 1 295 ? -8.383 -1.565 13.228 1.00 97.44 295 VAL A O 1
ATOM 2309 N N . VAL A 1 296 ? -7.238 -3.387 13.869 1.00 97.88 296 VAL A N 1
ATOM 2310 C CA . VAL A 1 296 ? -6.007 -3.054 13.125 1.00 97.88 296 VAL A CA 1
ATOM 2311 C C . VAL A 1 296 ? -5.875 -3.806 11.797 1.00 97.88 296 VAL A C 1
ATOM 2313 O O . VAL A 1 296 ? -4.836 -3.744 11.137 1.00 97.88 296 VAL A O 1
ATOM 2316 N N . LEU A 1 297 ? -6.926 -4.518 11.384 1.00 97.56 297 LEU A N 1
ATOM 2317 C CA . LEU A 1 297 ? -6.870 -5.431 10.249 1.00 97.56 297 LEU A CA 1
ATOM 2318 C C . LEU A 1 297 ? -6.577 -4.721 8.920 1.00 97.56 297 LEU A C 1
ATOM 2320 O O . LEU A 1 297 ? -5.940 -5.307 8.050 1.00 97.56 297 LEU A O 1
ATOM 2324 N N . SER A 1 298 ? -6.972 -3.455 8.761 1.00 98.00 298 SER A N 1
ATOM 2325 C CA . SER A 1 298 ? -6.659 -2.677 7.554 1.00 98.00 298 SER A CA 1
ATOM 2326 C C . SER A 1 298 ? -5.156 -2.510 7.326 1.00 98.00 298 SER A C 1
ATOM 2328 O O . SER A 1 298 ? -4.702 -2.661 6.193 1.00 98.00 298 SER A O 1
ATOM 2330 N N . ALA A 1 299 ? -4.370 -2.267 8.380 1.00 97.81 299 ALA A N 1
ATOM 2331 C CA . ALA A 1 299 ? -2.913 -2.206 8.270 1.00 97.81 299 ALA A CA 1
ATOM 2332 C C . ALA A 1 299 ? -2.309 -3.578 7.957 1.00 97.81 299 ALA A C 1
ATOM 2334 O O . ALA A 1 299 ? -1.429 -3.667 7.101 1.00 97.81 299 ALA A O 1
ATOM 2335 N N . ILE A 1 300 ? -2.821 -4.646 8.582 1.00 98.25 300 ILE A N 1
ATOM 2336 C CA . ILE A 1 300 ? -2.364 -6.018 8.318 1.00 98.25 300 ILE A CA 1
ATOM 2337 C C . ILE A 1 300 ? -2.609 -6.388 6.855 1.00 98.25 300 ILE A C 1
ATOM 2339 O O . ILE A 1 300 ? -1.677 -6.780 6.161 1.00 98.25 300 ILE A O 1
ATOM 2343 N N . LEU A 1 301 ? -3.835 -6.216 6.358 1.00 98.50 301 LEU A N 1
ATOM 2344 C CA . LEU A 1 301 ? -4.177 -6.541 4.974 1.00 98.50 301 LEU A CA 1
ATOM 2345 C C . LEU A 1 301 ? -3.425 -5.656 3.976 1.00 98.50 301 LEU A C 1
ATOM 2347 O O . LEU A 1 301 ? -2.986 -6.156 2.943 1.00 98.50 301 LEU A O 1
ATOM 2351 N N . ASN A 1 302 ? -3.218 -4.367 4.277 1.00 98.19 302 ASN A N 1
ATOM 2352 C CA . ASN A 1 302 ? -2.394 -3.505 3.431 1.00 98.19 302 ASN A CA 1
ATOM 2353 C C . ASN A 1 302 ? -0.954 -4.033 3.358 1.00 98.19 302 ASN A C 1
ATOM 2355 O O . ASN A 1 302 ? -0.430 -4.197 2.262 1.00 98.19 302 ASN A O 1
ATOM 2359 N N . MET A 1 303 ? -0.333 -4.370 4.489 1.00 97.62 303 MET A N 1
ATOM 2360 C CA . MET A 1 303 ? 1.001 -4.979 4.508 1.00 97.62 303 MET A CA 1
ATOM 2361 C C . MET A 1 303 ? 1.045 -6.295 3.719 1.00 97.62 303 MET A C 1
ATOM 2363 O O . MET A 1 303 ? 1.909 -6.453 2.861 1.00 97.62 303 MET A O 1
ATOM 2367 N N . LEU A 1 304 ? 0.112 -7.219 3.972 1.00 97.88 304 LEU A N 1
ATOM 2368 C CA . LEU A 1 304 ? 0.049 -8.505 3.268 1.00 97.88 304 LEU A CA 1
ATOM 2369 C C . LEU A 1 304 ? -0.126 -8.315 1.758 1.00 97.88 304 LEU A C 1
ATOM 2371 O O . LEU A 1 304 ? 0.495 -9.019 0.968 1.00 97.88 304 LEU A O 1
ATOM 2375 N N . SER A 1 305 ? -0.921 -7.328 1.340 1.00 97.81 305 SER A N 1
ATOM 2376 C CA . SER A 1 305 ? -1.078 -7.021 -0.081 1.00 97.81 305 SER A CA 1
ATOM 2377 C C . SER A 1 305 ? 0.231 -6.539 -0.715 1.00 97.81 305 SER A C 1
ATOM 2379 O O . SER A 1 305 ? 0.523 -6.923 -1.841 1.00 97.81 305 SER A O 1
ATOM 2381 N N . TRP A 1 306 ? 1.066 -5.781 0.005 1.00 97.19 306 TRP A N 1
ATOM 2382 C CA . TRP A 1 306 ? 2.374 -5.350 -0.499 1.00 97.19 306 TRP A CA 1
ATOM 2383 C C . TRP A 1 306 ? 3.423 -6.458 -0.475 1.00 97.19 306 TRP A C 1
ATOM 2385 O O . TRP A 1 306 ? 4.272 -6.491 -1.360 1.00 97.19 306 TRP A O 1
ATOM 2395 N N . LEU A 1 307 ? 3.317 -7.430 0.437 1.00 96.88 307 LEU A N 1
ATOM 2396 C CA . LEU A 1 307 ? 4.114 -8.658 0.350 1.00 96.88 307 LEU A CA 1
ATOM 2397 C C . LEU A 1 307 ? 3.848 -9.439 -0.944 1.00 96.88 307 LEU A C 1
ATOM 2399 O O . LEU A 1 307 ? 4.719 -10.186 -1.368 1.00 96.88 307 LEU A O 1
ATOM 2403 N N . ALA A 1 308 ? 2.687 -9.261 -1.584 1.00 95.88 308 ALA A N 1
ATOM 2404 C CA . ALA A 1 308 ? 2.352 -9.900 -2.858 1.00 95.88 308 ALA A CA 1
ATOM 2405 C C . ALA A 1 308 ? 2.536 -8.981 -4.080 1.00 95.88 308 ALA A C 1
ATOM 2407 O O . ALA A 1 308 ? 2.877 -9.453 -5.164 1.00 95.88 308 ALA A O 1
ATOM 2408 N N . LEU A 1 309 ? 2.283 -7.679 -3.918 1.00 96.06 309 LEU A N 1
ATOM 2409 C CA . LEU A 1 309 ? 2.155 -6.715 -5.015 1.00 96.06 309 LEU A CA 1
ATOM 2410 C C . LEU A 1 309 ? 3.233 -5.626 -5.029 1.00 96.06 309 LEU A C 1
ATOM 2412 O O . LEU A 1 309 ? 3.063 -4.659 -5.765 1.00 96.06 309 LEU A O 1
ATOM 2416 N N . SER A 1 310 ? 4.297 -5.712 -4.224 1.00 95.75 310 SER A N 1
ATOM 2417 C CA . SER A 1 310 ? 5.345 -4.682 -4.224 1.00 95.75 310 SER A CA 1
ATOM 2418 C C . SER A 1 310 ? 6.114 -4.653 -5.553 1.00 95.75 310 SER A C 1
ATOM 2420 O O . SER A 1 310 ? 6.722 -5.660 -5.913 1.00 95.75 310 SER A O 1
ATOM 2422 N N . PRO A 1 311 ? 6.133 -3.512 -6.269 1.00 93.94 311 PRO A N 1
ATOM 2423 C CA . PRO A 1 311 ? 6.992 -3.323 -7.432 1.00 93.94 311 PRO A CA 1
ATOM 2424 C C . PRO A 1 311 ? 8.311 -2.606 -7.097 1.00 93.94 311 PRO A C 1
ATOM 2426 O O . PRO A 1 311 ? 9.221 -2.582 -7.923 1.00 93.94 311 PRO A O 1
ATOM 2429 N N . ASN A 1 312 ? 8.371 -1.933 -5.944 1.00 94.94 312 ASN A N 1
ATOM 2430 C CA . ASN A 1 312 ? 9.415 -0.994 -5.538 1.00 94.94 312 ASN A CA 1
ATOM 2431 C C . ASN A 1 312 ? 9.404 -0.842 -4.007 1.00 94.94 312 ASN A C 1
ATOM 2433 O O . ASN A 1 312 ? 8.339 -0.981 -3.396 1.00 94.94 312 ASN A O 1
ATOM 2437 N N . PRO A 1 313 ? 10.533 -0.479 -3.378 1.00 94.69 313 PRO A N 1
ATOM 2438 C CA . PRO A 1 313 ? 10.626 -0.385 -1.936 1.00 94.69 313 PRO A CA 1
ATOM 2439 C C . PRO A 1 313 ? 10.229 1.016 -1.453 1.00 94.69 313 PRO A C 1
ATOM 2441 O O . PRO A 1 313 ? 11.055 1.756 -0.934 1.00 94.69 313 PRO A O 1
ATOM 2444 N N . ASP A 1 314 ? 8.976 1.432 -1.646 1.00 93.00 314 ASP A N 1
ATOM 2445 C CA . ASP A 1 314 ? 8.516 2.757 -1.208 1.00 93.00 314 ASP A CA 1
ATOM 2446 C C . ASP A 1 314 ? 7.965 2.728 0.232 1.00 93.00 314 ASP A C 1
ATOM 2448 O O . ASP A 1 314 ? 7.004 2.009 0.530 1.00 93.00 314 ASP A O 1
ATOM 2452 N N . LEU A 1 315 ? 8.459 3.618 1.106 1.00 93.00 315 LEU A N 1
ATOM 2453 C CA . LEU A 1 315 ? 7.943 3.794 2.480 1.00 93.00 315 LEU A CA 1
ATOM 2454 C C . LEU A 1 315 ? 6.421 4.003 2.513 1.00 93.00 315 LEU A C 1
ATOM 2456 O O . LEU A 1 315 ? 5.707 3.417 3.333 1.00 93.00 315 LEU A O 1
ATOM 2460 N N . ARG A 1 316 ? 5.908 4.807 1.576 1.00 93.19 316 ARG A N 1
ATOM 2461 C CA . ARG A 1 316 ? 4.490 5.185 1.492 1.00 93.19 316 ARG A CA 1
ATOM 2462 C C . ARG A 1 316 ? 3.548 3.987 1.399 1.00 93.19 316 ARG A C 1
ATOM 2464 O O . ARG A 1 316 ? 2.391 4.074 1.808 1.00 93.19 316 ARG A O 1
ATOM 2471 N N . PHE A 1 317 ? 4.007 2.848 0.877 1.00 95.19 317 PHE A N 1
ATOM 2472 C CA . PHE A 1 317 ? 3.183 1.648 0.745 1.00 95.19 317 PHE A CA 1
ATOM 2473 C C . PHE A 1 317 ? 2.784 1.079 2.108 1.00 95.19 317 PHE A C 1
ATOM 2475 O O . PHE A 1 317 ? 1.626 0.682 2.282 1.00 95.19 317 PHE A O 1
ATOM 2482 N N . LEU A 1 318 ? 3.678 1.160 3.095 1.00 96.12 318 LEU A N 1
ATOM 2483 C CA . LEU A 1 318 ? 3.456 0.695 4.465 1.00 96.12 318 LEU A CA 1
ATOM 2484 C C . LEU A 1 318 ? 3.115 1.800 5.462 1.00 96.12 318 LEU A C 1
ATOM 2486 O O . LEU A 1 318 ? 3.045 1.537 6.663 1.00 96.12 318 LEU A O 1
ATOM 2490 N N . PHE A 1 319 ? 2.824 3.009 4.981 1.00 95.06 319 PHE A N 1
ATOM 2491 C CA . PHE A 1 319 ? 2.497 4.130 5.852 1.00 95.06 319 PHE A CA 1
ATOM 2492 C C . PHE A 1 319 ? 1.353 3.837 6.847 1.00 95.06 319 PHE A C 1
ATOM 2494 O O . PHE A 1 319 ? 1.527 4.154 8.021 1.00 95.06 319 PHE A O 1
ATOM 2501 N N . PRO A 1 320 ? 0.262 3.115 6.499 1.00 96.00 320 PRO A N 1
ATOM 2502 C CA . PRO A 1 320 ? -0.736 2.704 7.492 1.00 96.00 320 PRO A CA 1
ATOM 2503 C C . PRO A 1 320 ? -0.151 1.938 8.685 1.00 96.00 320 PRO A C 1
ATOM 2505 O O . PRO A 1 320 ? -0.508 2.215 9.828 1.00 96.00 320 PRO A O 1
ATOM 2508 N N . THR A 1 321 ? 0.781 1.014 8.442 1.00 96.06 321 THR A N 1
ATOM 2509 C CA . THR A 1 321 ? 1.449 0.244 9.500 1.00 96.06 321 THR A CA 1
ATOM 2510 C C . THR A 1 321 ? 2.365 1.134 10.333 1.00 96.06 321 THR A C 1
ATOM 2512 O O . THR A 1 321 ? 2.319 1.068 11.559 1.00 96.06 321 THR A O 1
ATOM 2515 N N . VAL A 1 322 ? 3.138 2.013 9.681 1.00 94.88 322 VAL A N 1
ATOM 2516 C CA . VAL A 1 322 ? 4.030 2.982 10.346 1.00 94.88 322 VAL A CA 1
ATOM 2517 C C . VAL A 1 322 ? 3.257 3.869 11.319 1.00 94.88 322 VAL A C 1
ATOM 2519 O O . VAL A 1 322 ? 3.678 4.077 12.453 1.00 94.88 322 VAL A O 1
ATOM 2522 N N . VAL A 1 323 ? 2.080 4.335 10.911 1.00 94.25 323 VAL A N 1
ATOM 2523 C CA . VAL A 1 323 ? 1.226 5.200 11.728 1.00 94.25 323 VAL A CA 1
ATOM 2524 C C . VAL A 1 323 ? 0.522 4.439 12.851 1.00 94.25 323 VAL A C 1
ATOM 2526 O O . VAL A 1 323 ? 0.371 4.952 13.962 1.00 94.25 323 VAL A O 1
ATOM 2529 N N . MET A 1 324 ? 0.065 3.215 12.583 1.00 95.50 324 MET A N 1
ATOM 2530 C CA . MET A 1 324 ? -0.669 2.425 13.572 1.00 95.50 324 MET A CA 1
ATOM 2531 C C . MET A 1 324 ? 0.239 1.774 14.621 1.00 95.50 324 MET A C 1
ATOM 2533 O O . MET A 1 324 ? -0.233 1.497 15.721 1.00 95.50 324 MET A O 1
ATOM 2537 N N . ALA A 1 325 ? 1.526 1.566 14.339 1.00 95.62 325 ALA A N 1
ATOM 2538 C CA . ALA A 1 325 ? 2.483 0.996 15.288 1.00 95.62 325 ALA A CA 1
ATOM 2539 C C . ALA A 1 325 ? 2.536 1.743 16.643 1.00 95.62 325 ALA A C 1
ATOM 2541 O O . ALA A 1 325 ? 2.288 1.110 17.676 1.00 95.62 325 ALA A O 1
ATOM 2542 N N . PRO A 1 326 ? 2.764 3.074 16.703 1.00 93.56 326 PRO A N 1
ATOM 2543 C CA . PRO A 1 326 ? 2.779 3.802 17.974 1.00 93.56 326 PRO A CA 1
ATOM 2544 C C . PRO A 1 326 ? 1.407 3.842 18.664 1.00 93.56 326 PRO A C 1
ATOM 2546 O O . PRO A 1 326 ? 1.343 3.884 19.893 1.00 93.56 326 PRO A O 1
ATOM 2549 N N . LEU A 1 327 ? 0.304 3.812 17.906 1.00 93.50 327 LEU A N 1
ATOM 2550 C CA . LEU A 1 327 ? -1.051 3.709 18.464 1.00 93.50 327 LEU A CA 1
ATOM 2551 C C . LEU A 1 327 ? -1.262 2.374 19.176 1.00 93.50 327 LEU A C 1
ATOM 2553 O O . LEU A 1 327 ? -1.803 2.325 20.282 1.00 93.50 327 LEU A O 1
ATOM 2557 N N . LEU A 1 328 ? -0.816 1.293 18.547 1.00 94.69 328 LEU A N 1
ATOM 2558 C CA . LEU A 1 328 ? -0.961 -0.050 19.073 1.00 94.69 328 LEU A CA 1
ATOM 2559 C C . LEU A 1 328 ? -0.057 -0.283 20.283 1.00 94.69 328 LEU A C 1
ATOM 2561 O O . LEU A 1 328 ? -0.494 -0.896 21.253 1.00 94.69 328 LEU A O 1
ATOM 2565 N N . LEU A 1 329 ? 1.149 0.292 20.285 1.00 94.00 329 LEU A N 1
ATOM 2566 C CA . LEU A 1 329 ? 2.019 0.310 21.460 1.00 94.00 329 LEU A CA 1
ATOM 2567 C C . LEU A 1 329 ? 1.388 1.096 22.619 1.00 94.00 329 LEU A C 1
ATOM 2569 O O . LEU A 1 329 ? 1.367 0.620 23.752 1.00 94.00 329 LEU A O 1
ATOM 2573 N N . ALA A 1 330 ? 0.800 2.266 22.350 1.00 93.44 330 ALA A N 1
ATOM 2574 C CA . ALA A 1 330 ? 0.078 3.017 23.375 1.00 93.44 330 ALA A CA 1
ATOM 2575 C C . ALA A 1 330 ? -1.107 2.212 23.941 1.00 93.44 330 ALA A C 1
ATOM 2577 O O . ALA A 1 330 ? -1.321 2.198 25.153 1.00 93.44 330 ALA A O 1
ATOM 2578 N N . TRP A 1 331 ? -1.840 1.481 23.095 1.00 93.19 331 TRP A N 1
ATOM 2579 C CA . TRP A 1 331 ? -2.900 0.575 23.545 1.00 93.19 331 TRP A CA 1
ATOM 2580 C C . TRP A 1 331 ? -2.347 -0.600 24.370 1.00 93.19 331 TRP A C 1
ATOM 2582 O O . TRP A 1 331 ? -2.923 -0.963 25.398 1.00 93.19 331 TRP A O 1
ATOM 2592 N N . ALA A 1 332 ? -1.202 -1.156 23.974 1.00 94.62 332 ALA A N 1
ATOM 2593 C CA . ALA A 1 332 ? -0.512 -2.218 24.698 1.00 94.62 332 ALA A CA 1
ATOM 2594 C C . ALA A 1 332 ? -0.073 -1.786 26.104 1.00 94.62 332 ALA A C 1
ATOM 2596 O O . ALA A 1 332 ? -0.109 -2.612 27.016 1.00 94.62 332 ALA A O 1
ATOM 2597 N N . LEU A 1 333 ? 0.282 -0.511 26.289 1.00 93.50 333 LEU A N 1
ATOM 2598 C CA . LEU A 1 333 ? 0.718 0.065 27.566 1.00 93.50 333 LEU A CA 1
ATOM 2599 C C . LEU A 1 333 ? -0.433 0.632 28.409 1.00 93.50 333 LEU A C 1
ATOM 2601 O O . LEU A 1 333 ? -0.318 0.709 29.631 1.00 93.50 333 LEU A O 1
ATOM 2605 N N . ALA A 1 334 ? -1.564 0.989 27.794 1.00 90.69 334 ALA A N 1
ATOM 2606 C CA . ALA A 1 334 ? -2.707 1.550 28.509 1.00 90.69 334 ALA A CA 1
ATOM 2607 C C . ALA A 1 334 ? -3.203 0.596 29.619 1.00 90.69 334 ALA A C 1
ATOM 2609 O O . ALA A 1 334 ? -3.250 -0.625 29.408 1.00 90.69 334 ALA A O 1
ATOM 2610 N N . PRO A 1 335 ? -3.609 1.091 30.804 1.00 83.50 335 PRO A N 1
ATOM 2611 C CA . PRO A 1 335 ? -4.225 0.257 31.832 1.00 83.50 335 PRO A CA 1
ATOM 2612 C C . PRO A 1 335 ? -5.400 -0.535 31.253 1.00 83.50 335 PRO A C 1
ATOM 2614 O O . PRO A 1 335 ? -6.136 -0.034 30.399 1.00 83.50 335 PRO A O 1
ATOM 2617 N N . ARG A 1 336 ? -5.591 -1.787 31.699 1.00 77.69 336 ARG A N 1
ATOM 2618 C CA . ARG A 1 336 ? -6.804 -2.526 31.322 1.00 77.69 336 ARG A CA 1
ATOM 2619 C C . ARG A 1 336 ? -7.978 -1.685 31.808 1.00 77.69 336 ARG A C 1
ATOM 2621 O O . ARG A 1 336 ? -8.086 -1.452 33.009 1.00 77.69 336 ARG A O 1
ATOM 2628 N N . LEU A 1 337 ? -8.840 -1.241 30.893 1.00 61.25 337 LEU A N 1
ATOM 2629 C CA . LEU A 1 337 ? -10.136 -0.699 31.277 1.00 61.25 337 LEU A CA 1
ATOM 2630 C C . LEU A 1 337 ? -10.810 -1.808 32.084 1.00 61.25 337 LEU A C 1
ATOM 2632 O O . LEU A 1 337 ? -11.193 -2.835 31.514 1.00 61.25 337 LEU A O 1
ATOM 2636 N N . ARG A 1 338 ? -10.870 -1.653 33.416 1.00 57.22 338 ARG A N 1
ATOM 2637 C CA . ARG A 1 338 ? -11.711 -2.508 34.252 1.00 57.22 338 ARG A CA 1
ATOM 2638 C C . ARG A 1 338 ? -13.073 -2.435 33.583 1.00 57.22 338 ARG A C 1
ATOM 2640 O O . ARG A 1 338 ? -13.592 -1.335 33.400 1.00 57.22 338 ARG A O 1
ATOM 2647 N N . ARG A 1 339 ? -13.608 -3.579 33.139 1.00 58.28 339 ARG A N 1
ATOM 2648 C CA . ARG A 1 339 ? -15.029 -3.653 32.807 1.00 58.28 339 ARG A CA 1
ATOM 2649 C C . ARG A 1 339 ? -15.695 -3.173 34.079 1.00 58.28 339 ARG A C 1
ATOM 2651 O O . ARG A 1 339 ? -15.625 -3.890 35.074 1.00 58.28 339 ARG A O 1
ATOM 2658 N N . GLY A 1 340 ? -16.182 -1.930 34.080 1.00 49.03 340 GLY A N 1
ATOM 2659 C CA . GLY A 1 340 ? -17.000 -1.439 35.168 1.00 49.03 340 GLY A CA 1
ATOM 2660 C C . GLY A 1 340 ? -18.040 -2.520 35.333 1.00 49.03 340 GLY A C 1
ATOM 2661 O O . GLY A 1 340 ? -18.727 -2.844 34.358 1.00 49.03 340 GLY A O 1
ATOM 2662 N N . GLY A 1 341 ? -18.019 -3.192 36.485 1.00 44.84 341 GLY A N 1
ATOM 2663 C CA . GLY A 1 341 ? -19.117 -4.060 36.836 1.00 44.84 341 GLY A CA 1
ATOM 2664 C C . GLY A 1 341 ? -20.324 -3.174 36.639 1.00 44.84 341 GLY A C 1
ATOM 2665 O O . GLY A 1 341 ? -20.429 -2.134 37.289 1.00 44.84 341 GLY A O 1
ATOM 2666 N N . VAL A 1 342 ? -21.157 -3.505 35.654 1.00 52.31 342 VAL A N 1
ATOM 2667 C CA . VAL A 1 342 ? -22.538 -3.068 35.708 1.00 52.31 342 VAL A CA 1
ATOM 2668 C C . VAL A 1 342 ? -22.961 -3.643 37.038 1.00 52.31 342 VAL A C 1
ATOM 2670 O O . VAL A 1 342 ? -23.061 -4.861 37.173 1.00 52.31 342 VAL A O 1
ATOM 2673 N N . SER A 1 343 ? -22.976 -2.782 38.054 1.00 47.00 343 SER A N 1
ATOM 2674 C CA . SER A 1 343 ? -23.478 -3.134 39.356 1.00 47.00 343 SER A CA 1
ATOM 2675 C C . SER A 1 343 ? -24.878 -3.612 39.050 1.00 47.00 343 SER A C 1
ATOM 2677 O O . SER A 1 343 ? -25.744 -2.819 38.690 1.00 47.00 343 SER A O 1
ATOM 2679 N N . THR A 1 344 ? -25.088 -4.919 39.119 1.00 52.81 344 THR A N 1
ATOM 2680 C CA . THR A 1 344 ? -26.413 -5.524 39.147 1.00 52.81 344 THR A CA 1
ATOM 2681 C C . THR A 1 344 ? -27.052 -5.227 40.502 1.00 52.81 344 THR A C 1
ATOM 2683 O O . THR A 1 344 ? -27.729 -6.085 41.058 1.00 52.81 344 THR A O 1
ATOM 2686 N N . ALA A 1 345 ? -26.796 -4.042 41.074 1.00 52.03 345 ALA A N 1
ATOM 2687 C CA . ALA A 1 345 ? -27.604 -3.516 42.142 1.00 52.03 345 ALA A CA 1
ATOM 2688 C C . ALA A 1 345 ? -29.016 -3.440 41.558 1.00 52.03 345 ALA A C 1
ATOM 2690 O O . ALA A 1 345 ? -29.212 -2.757 40.545 1.00 52.03 345 ALA A O 1
ATOM 2691 N N . PRO A 1 346 ? -29.969 -4.204 42.108 1.00 55.78 346 PRO A N 1
ATOM 2692 C CA . PRO A 1 346 ? -31.345 -4.114 41.675 1.00 55.78 346 PRO A CA 1
ATOM 2693 C C . PRO A 1 346 ? -31.751 -2.651 41.814 1.00 55.78 346 PRO A C 1
ATOM 2695 O O . PRO A 1 346 ? -31.606 -2.055 42.879 1.00 55.78 346 PRO A O 1
ATOM 2698 N N . VAL A 1 347 ? -32.201 -2.058 40.711 1.00 59.12 347 VAL A N 1
ATOM 2699 C CA . VAL A 1 347 ? -32.903 -0.782 40.758 1.00 59.12 347 VAL A CA 1
ATOM 2700 C C . VAL A 1 347 ? -34.175 -1.072 41.540 1.00 59.12 347 VAL A C 1
ATOM 2702 O O . VAL A 1 347 ? -35.121 -1.638 40.997 1.00 59.12 347 VAL A O 1
ATOM 2705 N N . THR A 1 348 ? -34.169 -0.779 42.839 1.00 62.75 348 THR A N 1
ATOM 2706 C CA . THR A 1 348 ? -35.388 -0.759 43.636 1.00 62.75 348 THR A CA 1
ATOM 2707 C C . THR A 1 348 ? -36.308 0.262 42.971 1.00 62.75 348 THR A C 1
ATOM 2709 O O . THR A 1 348 ? -35.905 1.421 42.821 1.00 62.75 348 THR A O 1
ATOM 2712 N N . PRO A 1 349 ? -37.500 -0.139 42.499 1.00 59.72 349 PRO A N 1
ATOM 2713 C CA . PRO A 1 349 ? -38.447 0.818 41.956 1.00 59.72 349 PRO A CA 1
ATOM 2714 C C . PRO A 1 349 ? -38.739 1.872 43.035 1.00 59.72 349 PRO A C 1
ATOM 2716 O O . PRO A 1 349 ? -38.817 1.519 44.217 1.00 59.72 349 PRO A O 1
ATOM 2719 N N . PRO A 1 350 ? -38.850 3.160 42.669 1.00 61.59 350 PRO A N 1
ATOM 2720 C CA . PRO A 1 350 ? -39.189 4.200 43.627 1.00 61.59 350 PRO A CA 1
ATOM 2721 C C . PRO A 1 350 ? -40.491 3.809 44.323 1.00 61.59 350 PRO A C 1
ATOM 2723 O O . PRO A 1 350 ? -41.490 3.524 43.662 1.00 61.59 350 PRO A O 1
ATOM 2726 N N . ALA A 1 351 ? -40.451 3.754 45.656 1.00 62.47 351 ALA A N 1
ATOM 2727 C CA . ALA A 1 351 ? -41.633 3.534 46.471 1.00 62.47 351 ALA A CA 1
ATOM 2728 C C . ALA A 1 351 ? -42.694 4.556 46.052 1.00 62.47 351 ALA A C 1
ATOM 2730 O O . ALA A 1 351 ? -42.454 5.767 46.109 1.00 62.47 351 ALA A O 1
ATOM 2731 N N . LEU A 1 352 ? -43.838 4.057 45.584 1.00 55.53 352 LEU A N 1
ATOM 2732 C CA . LEU A 1 352 ? -45.026 4.861 45.347 1.00 55.53 352 LEU A CA 1
ATOM 2733 C C . LEU A 1 352 ? -45.353 5.563 46.667 1.00 55.53 352 LEU A C 1
ATOM 2735 O O . LEU A 1 352 ? -45.774 4.926 47.629 1.00 55.53 352 LEU A O 1
ATOM 2739 N N . ARG A 1 353 ? -45.088 6.870 46.736 1.00 59.47 353 ARG A N 1
ATOM 2740 C CA . ARG A 1 353 ? -45.606 7.708 47.813 1.00 59.47 353 ARG A CA 1
ATOM 2741 C C . ARG A 1 353 ? -47.116 7.759 47.629 1.00 59.47 353 ARG A C 1
ATOM 2743 O O . ARG A 1 353 ? -47.591 8.370 46.675 1.00 59.47 353 ARG A O 1
ATOM 2750 N N . GLU A 1 354 ? -47.843 7.104 48.525 1.00 54.53 354 GLU A N 1
ATOM 2751 C CA . GLU A 1 354 ? -49.270 7.341 48.702 1.00 54.53 354 GLU A CA 1
ATOM 2752 C C . GLU A 1 354 ? -49.467 8.825 49.024 1.00 54.53 354 GLU A C 1
ATOM 2754 O O . GLU A 1 354 ? -48.996 9.341 50.039 1.00 54.53 354 GLU A O 1
ATOM 2759 N N . VAL A 1 355 ? -50.108 9.536 48.099 1.00 54.16 355 VAL A N 1
ATOM 2760 C CA . VAL A 1 355 ? -50.600 10.890 48.326 1.00 54.16 355 VAL A CA 1
ATOM 2761 C C . VAL A 1 355 ? -51.906 10.738 49.096 1.00 54.16 355 VAL A C 1
ATOM 2763 O O . VAL A 1 355 ? -52.941 10.416 48.514 1.00 54.16 355 VAL A O 1
ATOM 2766 N N . ALA A 1 356 ? -51.837 10.914 50.414 1.00 57.53 356 ALA A N 1
ATOM 2767 C CA . ALA A 1 356 ? -53.016 11.065 51.251 1.00 57.53 356 ALA A CA 1
ATOM 2768 C C . ALA A 1 356 ? -53.678 12.411 50.923 1.00 57.53 356 ALA A C 1
ATOM 2770 O O . ALA A 1 356 ? -53.084 13.471 51.123 1.00 57.53 356 ALA A O 1
ATOM 2771 N N . TRP A 1 357 ? -54.894 12.351 50.387 1.00 50.31 357 TRP A N 1
ATOM 2772 C CA . TRP A 1 357 ? -55.784 13.500 50.281 1.00 50.31 357 TRP A CA 1
ATOM 2773 C C . TRP A 1 357 ? -56.507 13.656 51.622 1.00 50.31 357 TRP A C 1
ATOM 2775 O O . TRP A 1 357 ? -57.230 12.747 52.031 1.00 50.31 357 TRP A O 1
ATOM 2785 N N . HIS A 1 358 ? -56.278 14.784 52.295 1.00 60.53 358 HIS A N 1
ATOM 2786 C CA . HIS A 1 358 ? -57.057 15.253 53.440 1.00 60.53 358 HIS A CA 1
ATOM 2787 C C . HIS A 1 358 ? -57.801 16.527 53.068 1.00 60.53 358 HIS A C 1
ATOM 2789 O O . HIS A 1 358 ? -57.188 17.367 52.366 1.00 60.53 358 HIS A O 1
#

Organism: NCBI:txid2316726

Secondary structure (DSSP, 8-state):
-HHHHHH-HHHHHHHHS-STHHHHHHHHHHHHHHHHHHHHHTS--HHHHHHHHHHHHHHHHH-TTHHHHHHHHHHHHHHH---HHHHHHHHHHHHHHHHHIIIIIHHHTTPPPPPHHHHTHHHHHHHHHHTT-TT--HHHHHHHHHHS-HHHHHHH--SS-SHHHHSS----GGGGTT-HHHHHHHHHHHHHH-HHHHHHHHHHHHHHHH-SS---B--S--TTS-SS---TT------S-GGGHHHHHHHHHHHHHS-SHHHHHHT-HHHHHHHHHHHHHHHHHHHTSSHHHHHTHHHHHHHHHHHHH-SS-BGGGGHHHHHHHHHHHHHHHSPP-----------PPPP-------

pLDDT: mean 90.47, std 11.44, range [44.84, 98.81]

Foldseek 3Di:
DVVCCVPFVLNVFLCPDPALLNVLLVLLVVLLVLLVVQVVVQAHDLVSLLSLLVSLLSLVPSDPLSCLLSVVLLVVNPVRHPPPNSNCSNVCNNVVSNCCCVPVVCVVVVPDDDQLCVVCLVLLLLLLLLLCDPPNDPVSQVLVVVQAHSVQSPVQHDLQASCSVRPPGPGPRVSSPPCPVVSVVSSVVVCVVCVVSVVVSLCQNLCLQAPLPHDEDRDPQDPVGFRDDDDPVPDGDDDPDVVCVVVVSCVVCCLCVDSDDSVSCRPGNNNLLVLLVVLLVLLCVVVVDCSSVSSLSSLVSLSVSCSVDRNHRYSSSNVSSNVCSVVSNCSSPDPPPPPPPPPPPPPPPPPPPPDDDD

Radius of gyration: 25.54 Å; chains: 1; bounding box: 80×54×83 Å